Protein AF-0000000084979283 (afdb_homodimer)

Solvent-accessible surface area (backbone atoms only — not comparable to full-atom values): 19012 Å² total; per-residue (Å²): 124,84,74,81,65,66,45,78,43,77,49,49,78,78,55,80,70,82,56,43,64,57,50,34,48,44,38,32,74,76,67,70,37,89,62,52,72,68,55,25,48,51,50,50,46,59,40,35,31,93,56,32,44,27,26,41,31,30,44,87,93,36,80,47,34,37,38,34,31,29,41,90,86,71,57,64,33,30,53,73,44,78,43,62,40,75,93,56,51,94,70,54,54,68,60,53,49,52,55,52,48,49,64,58,37,56,73,76,36,59,47,43,34,39,72,40,53,56,85,42,55,68,58,50,51,52,41,39,74,73,50,33,34,30,43,51,32,35,28,29,27,27,61,75,54,57,85,52,45,39,78,77,45,75,44,52,56,94,87,38,76,30,31,31,65,43,74,38,86,91,107,124,84,75,82,66,66,46,78,43,78,49,49,79,79,53,79,70,82,57,42,62,57,50,34,49,44,39,32,74,76,67,70,36,89,61,53,71,66,54,26,48,50,50,50,46,60,40,36,31,93,58,32,43,27,27,39,29,30,44,88,94,39,78,46,33,36,38,34,29,28,41,90,85,70,57,63,34,29,54,72,44,78,43,62,41,75,92,56,51,97,69,55,54,69,60,53,50,51,56,53,48,48,63,57,37,56,74,77,35,58,44,46,34,39,71,40,52,56,85,43,55,68,58,51,52,52,42,36,75,72,51,33,33,30,43,49,32,36,30,28,27,27,63,75,56,57,85,52,44,40,78,76,46,75,45,49,56,94,88,37,76,30,32,31,67,45,74,38,86,90,106

Organism: NCBI:txid883114

Sequence (342 aa):
MCDMEIDLVEVNKDFKENVYTLIKDFWKEHNNIHITDEEAKKDFEEWTKEGHKLYIIKHENEYIGFAHLGSRGAAIDWLEDLYISKEFQGKGFGIEVINRLEKIVKRYSESLYIEVAARNLNAMMLYRDLGYDCLNTITIRKDFNVEDFEVIKREQIAGLDFEIKKYKDNKMCDMEIDLVEVNKDFKENVYTLIKDFWKEHNNIHITDEEAKKDFEEWTKEGHKLYIIKHENEYIGFAHLGSRGAAIDWLEDLYISKEFQGKGFGIEVINRLEKIVKRYSESLYIEVAARNLNAMMLYRDLGYDCLNTITIRKDFNVEDFEVIKREQIAGLDFEIKKYKDNK

Nearest PDB structures (foldseek):
  8a9o-assembly1_B  TM=7.586E-01  e=1.969E-06  Acinetobacter baumannii
  8a9n-assembly1_B  TM=7.537E-01  e=4.174E-06  Acinetobacter baumannii
  8iym-assembly1_A  TM=6.456E-01  e=9.565E-05  Helicobacter pylori 26695
  8iym-assembly2_B  TM=5.957E-01  e=7.927E-05  Helicobacter pylori 26695
  2fl4-assembly1_A-2  TM=7.230E-01  e=1.034E-03  Enterococcus faecalis V583

Secondary structure (DSSP, 8-state):
------EEEEE-TT--S--HHHHHHHHHHHH-----HHHHHHHHHHHTSTTEEEEEEEETTEEEEEEEEEESSSSEEEEEEEEE-GGGTTSSHHHHHHHHHHHHHTTT-SEEEEEEETT-HHHHHHHHHTT--EEEEEEEEEESSGGGEEEEEEEEETTEEEEEEEE-TT-/------EEEEE-TT--S--HHHHHHHHHHHH-----HHHHHHHHHHHTSTTEEEEEEEETTEEEEEEEEEESSSSEEEEEEEEE-GGGTTSSHHHHHHHHHHHHHTTT-SEEEEEEETT-HHHHHHHHHTT--EEEEEEEEEESSGGGEEEEEEEEETTEEEEEEEE-TT-

Foldseek 3Di:
DPPQDKDWDKDALPDDDDCLVQQQQQCCVVPVDGDDSVVSSVVRNVQRDPQKIKIFIDGDHDGFWIWIFGHPPDHRAEGPDTDGHPVCPPVCVRVVVVVVVCVVRVVPDVHHHYDDQPVCVVVVVVVVVSPPVDDDDDDDDDDPPCVQKDFDDWDDDPNDIDTDIDGDPVD/DPPQDKDWDKDALPDDDDCLVQQQQQCCVVPVDGDDSVVSSVVRNVQRDPQKIKIFIDGDHDGFWIWIFGHPPDHRAEGPDTDGHPVCPPVCVRVVVVVVVCVVRVVPDVHHHYDDQPVCVVVVVVVVVSPPVDDDDDDDDDDPPCVQKDFDDWDDDPNDIDTDIDGDPVD

Radius of gyration: 21.55 Å; Cα contacts (8 Å, |Δi|>4): 607; chains: 2; bounding box: 54×68×53 Å

Structure (mmCIF, N/CA/C/O backbone):
data_AF-0000000084979283-model_v1
#
loop_
_entity.id
_entity.type
_entity.pdbx_description
1 polymer 'N-acetyltransferase domain-containing protein'
#
loop_
_atom_site.group_PDB
_atom_site.id
_atom_site.type_symbol
_atom_site.label_atom_id
_atom_site.label_alt_id
_atom_site.label_comp_id
_atom_site.label_asym_id
_atom_site.label_entity_id
_atom_site.label_seq_id
_atom_site.pdbx_PDB_ins_code
_atom_site.Cartn_x
_atom_site.Cartn_y
_atom_site.Cartn_z
_atom_site.occupancy
_atom_site.B_iso_or_equiv
_atom_site.auth_seq_id
_atom_site.auth_comp_id
_atom_site.auth_asym_id
_atom_site.auth_atom_id
_atom_site.pdbx_PDB_model_num
ATOM 1 N N . MET A 1 1 ? 10.508 -34.906 -6.246 1 37.09 1 MET A N 1
ATOM 2 C CA . MET A 1 1 ? 9.586 -33.781 -6.246 1 37.09 1 MET A CA 1
ATOM 3 C C . MET A 1 1 ? 9.148 -33.406 -7.668 1 37.09 1 MET A C 1
ATOM 5 O O . MET A 1 1 ? 9.992 -33.219 -8.547 1 37.09 1 MET A O 1
ATOM 9 N N . CYS A 1 2 ? 8.203 -34.031 -8.258 1 44.38 2 CYS A N 1
ATOM 10 C CA . CYS A 1 2 ? 7.836 -33.875 -9.656 1 44.38 2 CYS A CA 1
ATOM 11 C C . CYS A 1 2 ? 8.008 -32.406 -10.086 1 44.38 2 CYS A C 1
ATOM 13 O O . CYS A 1 2 ? 7.473 -31.5 -9.453 1 44.38 2 CYS A O 1
ATOM 15 N N . ASP A 1 3 ? 9.055 -31.953 -10.656 1 53.03 3 ASP A N 1
ATOM 16 C CA . ASP A 1 3 ? 9.477 -30.625 -11.078 1 53.03 3 ASP A CA 1
ATOM 17 C C . ASP A 1 3 ? 8.328 -29.891 -11.758 1 53.03 3 ASP A C 1
ATOM 19 O O . ASP A 1 3 ? 7.844 -30.312 -12.805 1 53.03 3 ASP A O 1
ATOM 23 N N . MET A 1 4 ? 7.297 -29.422 -10.969 1 69.62 4 MET A N 1
ATOM 24 C CA . MET A 1 4 ? 6.211 -28.656 -11.578 1 69.62 4 MET A CA 1
ATOM 25 C C . MET A 1 4 ? 6.746 -27.672 -12.609 1 69.62 4 MET A C 1
ATOM 27 O O . MET A 1 4 ? 7.473 -26.734 -12.266 1 69.62 4 MET A O 1
ATOM 31 N N . GLU A 1 5 ? 6.844 -28.156 -13.898 1 86.56 5 GLU A N 1
ATOM 32 C CA . GLU A 1 5 ? 7.434 -27.344 -14.953 1 86.56 5 GLU A CA 1
ATOM 33 C C . GLU A 1 5 ? 6.469 -26.25 -15.422 1 86.56 5 GLU A C 1
ATOM 35 O O . GLU A 1 5 ? 5.371 -26.547 -15.891 1 86.56 5 GLU A O 1
ATOM 40 N N . ILE A 1 6 ? 6.695 -25.016 -14.969 1 94.12 6 ILE A N 1
ATOM 41 C CA . ILE A 1 6 ? 5.93 -23.891 -15.484 1 94.12 6 ILE A CA 1
ATOM 42 C C . ILE A 1 6 ? 6.859 -22.922 -16.203 1 94.12 6 ILE A C 1
ATOM 44 O O . ILE A 1 6 ? 8.07 -22.922 -15.977 1 94.12 6 ILE A O 1
ATOM 48 N N . ASP A 1 7 ? 6.324 -22.234 -17.188 1 95.62 7 ASP A N 1
ATOM 49 C CA . ASP A 1 7 ? 6.996 -21.109 -17.844 1 95.62 7 ASP A CA 1
ATOM 50 C C . ASP A 1 7 ? 6.293 -19.797 -17.531 1 95.62 7 ASP A C 1
ATOM 52 O O . ASP A 1 7 ? 5.062 -19.734 -17.516 1 95.62 7 ASP A O 1
ATOM 56 N N . LEU A 1 8 ? 7.066 -18.781 -17.172 1 96.94 8 LEU A N 1
ATOM 57 C CA . LEU A 1 8 ? 6.547 -17.422 -17.062 1 96.94 8 LEU A CA 1
ATOM 58 C C . LEU A 1 8 ? 6.785 -16.641 -18.359 1 96.94 8 LEU A C 1
ATOM 60 O O . LEU A 1 8 ? 7.934 -16.406 -18.734 1 96.94 8 LEU A O 1
ATOM 64 N N . VAL A 1 9 ? 5.746 -16.297 -19 1 95.75 9 VAL A N 1
ATOM 65 C CA . VAL A 1 9 ? 5.84 -15.562 -20.266 1 95.75 9 VAL A CA 1
ATOM 66 C C . VAL A 1 9 ? 5.457 -14.102 -20.016 1 95.75 9 VAL A C 1
ATOM 68 O O . VAL A 1 9 ? 4.289 -13.797 -19.766 1 95.75 9 VAL A O 1
ATOM 71 N N . GLU A 1 10 ? 6.457 -13.195 -20.094 1 97.06 10 GLU A N 1
ATOM 72 C CA . GLU A 1 10 ? 6.145 -11.773 -20 1 97.06 10 GLU A CA 1
ATOM 73 C C . GLU A 1 10 ? 5.344 -11.297 -21.203 1 97.06 10 GLU A C 1
ATOM 75 O O . GLU A 1 10 ? 5.703 -11.594 -22.344 1 97.06 10 GLU A O 1
ATOM 80 N N . VAL A 1 11 ? 4.234 -10.562 -20.953 1 96.62 11 VAL A N 1
ATOM 81 C CA . V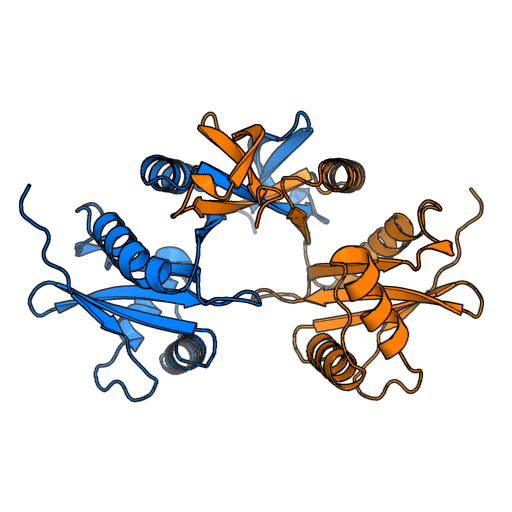AL A 1 11 ? 3.383 -10.188 -22.078 1 96.62 11 VAL A CA 1
ATOM 82 C C . VAL A 1 11 ? 3.24 -8.672 -22.125 1 96.62 11 VAL A C 1
ATOM 84 O O . VAL A 1 11 ? 3.494 -7.98 -21.141 1 96.62 11 VAL A O 1
ATOM 87 N N . ASN A 1 12 ? 2.938 -8.219 -23.297 1 93.56 12 ASN A N 1
ATOM 88 C CA . ASN A 1 12 ? 2.613 -6.816 -23.516 1 93.56 12 ASN A CA 1
ATOM 89 C C . ASN A 1 12 ? 1.22 -6.648 -24.125 1 93.56 12 ASN A C 1
ATOM 91 O O . ASN A 1 12 ? 0.495 -7.629 -24.297 1 93.56 12 ASN A O 1
ATOM 95 N N . LYS A 1 13 ? 0.908 -5.445 -24.344 1 87.69 13 LYS A N 1
ATOM 96 C CA . LYS A 1 13 ? -0.459 -5.145 -24.766 1 87.69 13 LYS A CA 1
ATOM 97 C C . LYS A 1 13 ? -0.799 -5.836 -26.078 1 87.69 13 LYS A C 1
ATOM 99 O O . LYS A 1 13 ? -1.974 -6.027 -26.406 1 87.69 13 LYS A O 1
ATOM 104 N N . ASP A 1 14 ? 0.188 -6.332 -26.828 1 86.31 14 ASP A N 1
ATOM 105 C CA . ASP A 1 14 ? -0.016 -6.914 -28.141 1 86.31 14 ASP A CA 1
ATOM 106 C C . ASP A 1 14 ? -0.116 -8.438 -28.062 1 86.31 14 ASP A C 1
ATOM 108 O O . ASP A 1 14 ? -0.213 -9.117 -29.094 1 86.31 14 ASP A O 1
ATOM 112 N N . PHE A 1 15 ? 0.002 -8.914 -26.859 1 88.88 15 PHE A N 1
ATOM 113 C CA . PHE A 1 15 ? -0.102 -10.359 -26.688 1 88.88 15 PHE A CA 1
ATOM 114 C C . PHE A 1 15 ? -1.381 -10.891 -27.312 1 88.88 15 PHE A C 1
ATOM 116 O O . PHE A 1 15 ? -2.459 -10.328 -27.109 1 88.88 15 PHE A O 1
ATOM 123 N N . LYS A 1 16 ? -1.348 -11.945 -28.062 1 80.88 16 LYS A N 1
ATOM 124 C CA . LYS A 1 16 ? -2.387 -12.414 -28.969 1 80.88 16 LYS A CA 1
ATOM 125 C C . LYS A 1 16 ? -3.381 -13.32 -28.25 1 80.88 16 LYS A C 1
ATOM 127 O O . LYS A 1 16 ? -4.547 -13.398 -28.641 1 80.88 16 LYS A O 1
ATOM 132 N N . GLU A 1 17 ? -2.83 -14.062 -27.406 1 83.19 17 GLU A N 1
ATOM 133 C CA . GLU A 1 17 ? -3.758 -14.922 -26.688 1 83.19 17 GLU A CA 1
ATOM 134 C C . GLU A 1 17 ? -4.641 -14.109 -25.734 1 83.19 17 GLU A C 1
ATOM 136 O O . GLU A 1 17 ? -4.207 -13.094 -25.203 1 83.19 17 GLU A O 1
ATOM 141 N N . ASN A 1 18 ? -5.852 -14.602 -25.641 1 84.62 18 ASN A N 1
ATOM 142 C CA . ASN A 1 18 ? -6.789 -13.891 -24.781 1 84.62 18 ASN A CA 1
ATOM 143 C C . ASN A 1 18 ? -6.496 -14.141 -23.312 1 84.62 18 ASN A C 1
ATOM 145 O O . ASN A 1 18 ? -6.566 -15.281 -22.844 1 84.62 18 ASN A O 1
ATOM 149 N N . VAL A 1 19 ? -6.086 -13.188 -22.641 1 94.38 19 VAL A N 1
ATOM 150 C CA . VAL A 1 19 ? -5.758 -13.25 -21.219 1 94.38 19 VAL A CA 1
ATOM 151 C C . VAL A 1 19 ? -6.941 -12.766 -20.391 1 94.38 19 VAL A C 1
ATOM 153 O O . VAL A 1 19 ? -6.988 -12.977 -19.172 1 94.38 19 VAL A O 1
ATOM 156 N N . TYR A 1 20 ? -7.992 -12.273 -21.062 1 94.88 20 TYR A N 1
ATOM 157 C CA . TYR A 1 20 ? -9.117 -11.633 -20.406 1 94.88 20 TYR A CA 1
ATOM 158 C C . TYR A 1 20 ? -9.883 -12.625 -19.531 1 94.88 20 TYR A C 1
ATOM 160 O O . TYR A 1 20 ? -10.391 -12.273 -18.469 1 94.88 20 TYR A O 1
ATOM 168 N N . THR A 1 21 ? -9.922 -13.812 -20.078 1 95.06 21 THR A N 1
ATOM 169 C CA . THR A 1 21 ? -10.617 -14.844 -19.328 1 95.06 21 THR A CA 1
ATOM 170 C C . THR A 1 21 ? -9.953 -15.07 -17.969 1 95.06 21 THR A C 1
ATOM 172 O O . THR A 1 21 ? -10.641 -15.18 -16.953 1 95.06 21 THR A O 1
ATOM 175 N N . LEU A 1 22 ? -8.633 -15.125 -17.906 1 96.38 22 LEU A N 1
ATOM 176 C CA . LEU A 1 22 ? -7.906 -15.289 -16.656 1 96.38 22 LEU A CA 1
ATOM 177 C C . LEU A 1 22 ? -8.172 -14.117 -15.719 1 96.38 22 LEU A C 1
ATOM 179 O O . LEU A 1 22 ? -8.352 -14.312 -14.516 1 96.38 22 LEU A O 1
ATOM 183 N N . ILE A 1 23 ? -8.203 -12.914 -16.25 1 96.88 23 ILE A N 1
ATOM 184 C CA . ILE A 1 23 ? -8.414 -11.711 -15.453 1 96.88 23 ILE A CA 1
ATOM 185 C C . ILE A 1 23 ? -9.828 -11.719 -14.875 1 96.88 23 ILE A C 1
ATOM 187 O O . ILE A 1 23 ? -10.016 -11.43 -13.688 1 96.88 23 ILE A O 1
ATOM 191 N N . LYS A 1 24 ? -10.789 -12.117 -15.695 1 96.81 24 LYS A N 1
ATOM 192 C CA . LYS A 1 24 ? -12.164 -12.211 -15.219 1 96.81 24 LYS A CA 1
ATOM 193 C C . LYS A 1 24 ? -12.297 -13.258 -14.125 1 96.81 24 LYS A C 1
ATOM 195 O O . LYS A 1 24 ? -12.953 -13.023 -13.109 1 96.81 24 LYS A O 1
ATOM 200 N N . ASP A 1 25 ? -11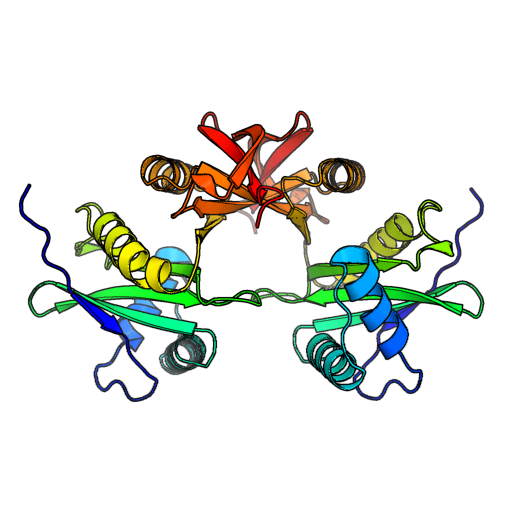.672 -14.398 -14.297 1 96.5 25 ASP A N 1
ATOM 201 C CA . ASP A 1 25 ? -11.703 -15.461 -13.305 1 96.5 25 ASP A CA 1
ATOM 202 C C . ASP A 1 25 ? -11.062 -15.008 -11.992 1 96.5 25 ASP A C 1
ATOM 204 O O . ASP A 1 25 ? -11.539 -15.352 -10.914 1 96.5 25 ASP A O 1
ATOM 208 N N . PHE A 1 26 ? -10.031 -14.258 -12.141 1 96.38 26 PHE A N 1
ATOM 209 C CA . PHE A 1 26 ? -9.352 -13.695 -10.984 1 96.38 26 PHE A CA 1
ATOM 210 C C . PHE A 1 26 ? -10.312 -12.844 -10.156 1 96.38 26 PHE A C 1
ATOM 212 O O . PHE A 1 26 ? -10.461 -13.062 -8.953 1 96.38 26 PHE A O 1
ATOM 219 N N . TRP A 1 27 ? -10.984 -11.922 -10.75 1 95.25 27 TRP A N 1
ATOM 220 C CA . TRP A 1 27 ? -11.906 -11.031 -10.047 1 95.25 27 TRP A CA 1
ATOM 221 C C . TRP A 1 27 ? -13.086 -11.805 -9.469 1 95.25 27 TRP A C 1
ATOM 223 O O . TRP A 1 27 ? -13.531 -11.523 -8.359 1 95.25 27 TRP A O 1
ATOM 233 N N . LYS A 1 28 ? -13.539 -12.773 -10.156 1 94.56 28 LYS A N 1
ATOM 234 C CA . LYS A 1 28 ? -14.648 -13.602 -9.695 1 94.56 28 LYS A CA 1
ATOM 235 C C . LYS A 1 28 ? -14.25 -14.422 -8.469 1 94.56 28 LYS A C 1
ATOM 237 O O . LYS A 1 28 ? -14.938 -14.391 -7.445 1 94.56 28 LYS A O 1
ATOM 242 N N . GLU A 1 29 ? -13.141 -15.07 -8.531 1 91.5 29 GLU A N 1
ATOM 243 C CA . GLU A 1 29 ? -12.719 -16 -7.492 1 91.5 29 GLU A CA 1
ATOM 244 C C . GLU A 1 29 ? -12.211 -15.258 -6.262 1 91.5 29 GLU A C 1
ATOM 246 O O . GLU A 1 29 ? -12.375 -15.734 -5.133 1 91.5 29 GLU A O 1
ATOM 251 N N . HIS A 1 30 ? -11.562 -14.172 -6.395 1 86.38 30 HIS A N 1
ATOM 252 C CA . HIS A 1 30 ? -10.93 -13.469 -5.285 1 86.38 30 HIS A CA 1
ATOM 253 C C . HIS A 1 30 ? -11.898 -12.484 -4.637 1 86.38 30 HIS A C 1
ATOM 255 O O . HIS A 1 30 ? -11.836 -12.258 -3.424 1 86.38 30 HIS A O 1
ATOM 261 N N . ASN A 1 31 ? -12.859 -11.891 -5.426 1 84.88 31 ASN A N 1
ATOM 262 C CA . ASN A 1 31 ? -13.68 -10.812 -4.879 1 84.88 31 ASN A CA 1
ATOM 263 C C . ASN A 1 31 ? -15.164 -11.039 -5.152 1 84.88 31 ASN A C 1
ATOM 265 O O . ASN A 1 31 ? -16 -10.219 -4.766 1 84.88 31 ASN A O 1
ATOM 269 N N . ASN A 1 32 ? -15.453 -12.141 -5.828 1 89.88 32 ASN A N 1
ATOM 270 C CA . ASN A 1 32 ? -16.828 -12.43 -6.227 1 89.88 32 ASN A CA 1
ATOM 271 C C . ASN A 1 32 ? -17.422 -11.312 -7.082 1 89.88 32 ASN A C 1
ATOM 273 O O . ASN A 1 32 ? -18.578 -10.945 -6.914 1 89.88 32 ASN A O 1
ATOM 277 N N . ILE A 1 33 ? -16.609 -10.688 -7.879 1 90.56 33 ILE A N 1
ATOM 278 C CA . ILE A 1 33 ? -17 -9.617 -8.781 1 90.56 33 ILE A CA 1
ATOM 279 C C . ILE A 1 33 ? -16.969 -10.117 -10.227 1 90.56 33 ILE A C 1
ATOM 281 O O . ILE A 1 33 ? -16.016 -10.766 -10.641 1 90.56 33 ILE A O 1
ATOM 285 N N . HIS A 1 34 ? -18.016 -9.844 -10.945 1 94.44 34 HIS A N 1
ATOM 286 C CA . HIS A 1 34 ? -18.094 -10.172 -12.367 1 94.44 34 HIS A CA 1
ATOM 287 C C . HIS A 1 34 ? -17.828 -8.945 -13.234 1 94.44 34 HIS A C 1
ATOM 289 O O . HIS A 1 34 ? -18.672 -8.047 -13.32 1 94.44 34 HIS A O 1
ATOM 295 N N . ILE A 1 35 ? -16.672 -9.016 -13.859 1 93.25 35 ILE A N 1
ATOM 296 C CA . ILE A 1 35 ? -16.344 -7.863 -14.688 1 93.25 35 ILE A CA 1
ATOM 297 C C . ILE A 1 35 ? -16.562 -8.203 -16.156 1 93.25 35 ILE A C 1
ATOM 299 O O . ILE A 1 35 ? -16.562 -9.375 -16.531 1 93.25 35 ILE A O 1
ATOM 303 N N . THR A 1 36 ? -16.766 -7.203 -16.969 1 95.38 36 THR A N 1
ATOM 304 C CA . THR A 1 36 ? -16.969 -7.363 -18.406 1 95.38 36 THR A CA 1
ATOM 305 C C . THR A 1 36 ? -15.641 -7.555 -19.125 1 95.38 36 THR A C 1
ATOM 307 O O . THR A 1 36 ? -14.578 -7.379 -18.531 1 95.38 36 THR A O 1
ATOM 310 N N . ASP A 1 37 ? -15.742 -7.938 -20.406 1 94.75 37 ASP A N 1
ATOM 311 C CA . ASP A 1 37 ? -14.547 -8.039 -21.25 1 94.75 37 ASP A CA 1
ATOM 312 C C . ASP A 1 37 ? -13.844 -6.688 -21.359 1 94.75 37 ASP A C 1
ATOM 314 O O . ASP A 1 37 ? -12.609 -6.629 -21.391 1 94.75 37 ASP A O 1
ATOM 318 N N . GLU A 1 38 ? -14.617 -5.711 -21.422 1 95.62 38 GLU A N 1
ATOM 319 C CA . GLU A 1 38 ? -14.055 -4.367 -21.531 1 95.62 38 GLU A CA 1
ATOM 320 C C . GLU A 1 38 ? -13.258 -4 -20.281 1 95.62 38 GLU A C 1
ATOM 322 O O . GLU A 1 38 ? -12.172 -3.416 -20.375 1 95.62 38 GLU A O 1
ATOM 327 N N . GLU A 1 39 ? -13.758 -4.332 -19.094 1 95.06 39 GLU A N 1
ATOM 328 C CA . GLU A 1 39 ? -13.062 -4.074 -17.844 1 95.06 39 GLU A CA 1
ATOM 329 C C . GLU A 1 39 ? -11.789 -4.91 -17.719 1 95.06 39 GLU A C 1
ATOM 331 O O . GLU A 1 39 ? -10.766 -4.43 -17.234 1 95.06 39 GLU A O 1
ATOM 336 N N . ALA A 1 40 ? -11.945 -6.137 -18.188 1 95.94 40 ALA A N 1
ATOM 337 C CA . ALA A 1 40 ? -10.781 -7.008 -18.203 1 95.94 40 ALA A CA 1
ATOM 338 C C . ALA A 1 40 ? -9.695 -6.469 -19.125 1 95.94 40 ALA A C 1
ATOM 340 O O . ALA A 1 40 ? -8.508 -6.527 -18.797 1 95.94 40 ALA A O 1
ATOM 341 N N . LYS A 1 41 ? -10.094 -5.945 -20.281 1 94.88 41 LYS A N 1
ATOM 342 C CA . LYS A 1 41 ? -9.156 -5.332 -21.219 1 94.88 41 LYS A CA 1
ATOM 343 C C . LYS A 1 41 ? -8.461 -4.129 -20.594 1 94.88 41 LYS A C 1
ATOM 345 O O . LYS A 1 41 ? -7.258 -3.932 -20.781 1 94.88 41 LYS A O 1
ATOM 350 N N . LYS A 1 42 ? -9.172 -3.369 -19.875 1 94.31 42 LYS A N 1
ATOM 351 C CA . LYS A 1 42 ? -8.602 -2.217 -19.188 1 94.31 42 LYS A CA 1
ATOM 352 C C . LYS A 1 42 ? -7.551 -2.652 -18.172 1 94.31 42 LYS A C 1
ATOM 354 O O . LYS A 1 42 ? -6.477 -2.059 -18.078 1 94.31 42 LYS A O 1
ATOM 359 N N . ASP A 1 43 ? -7.93 -3.668 -17.375 1 95.19 43 ASP A N 1
ATOM 360 C CA . ASP A 1 43 ? -6.957 -4.215 -16.438 1 95.19 43 ASP A CA 1
ATOM 361 C C . ASP A 1 43 ? -5.688 -4.664 -17.156 1 95.19 43 ASP A C 1
ATOM 363 O O . ASP A 1 43 ? -4.578 -4.332 -16.734 1 95.19 43 ASP A O 1
ATOM 367 N N . PHE A 1 44 ? -5.879 -5.406 -18.234 1 96.56 44 PHE A N 1
ATOM 368 C CA . PHE A 1 44 ? -4.762 -5.926 -19.016 1 96.56 44 PHE A CA 1
ATOM 369 C C . PHE A 1 44 ? -3.867 -4.793 -19.5 1 96.56 44 PHE A C 1
ATOM 371 O O . PHE A 1 44 ? -2.643 -4.859 -19.375 1 96.56 44 PHE A O 1
ATOM 378 N N . GLU A 1 45 ? -4.445 -3.777 -20.031 1 95.06 45 GLU A N 1
ATOM 379 C CA . GLU A 1 45 ? -3.701 -2.623 -20.531 1 95.06 45 GLU A CA 1
ATOM 380 C C . GLU A 1 45 ? -2.957 -1.916 -19.391 1 95.06 45 GLU A C 1
ATOM 382 O O . GLU A 1 45 ? -1.793 -1.54 -19.547 1 95.06 45 GLU A O 1
ATOM 387 N N . GLU A 1 46 ? -3.615 -1.779 -18.297 1 94 46 GLU A N 1
ATOM 388 C CA . GLU A 1 46 ? -2.998 -1.133 -17.141 1 94 46 GLU A CA 1
ATOM 389 C C . GLU A 1 46 ? -1.82 -1.946 -16.609 1 94 46 GLU A C 1
ATOM 391 O O . GLU A 1 46 ? -0.782 -1.386 -16.25 1 94 46 GLU A O 1
ATOM 396 N N . TRP A 1 47 ? -1.992 -3.256 -16.625 1 97.12 47 TRP A N 1
ATOM 397 C CA . TRP A 1 47 ? -1.012 -4.1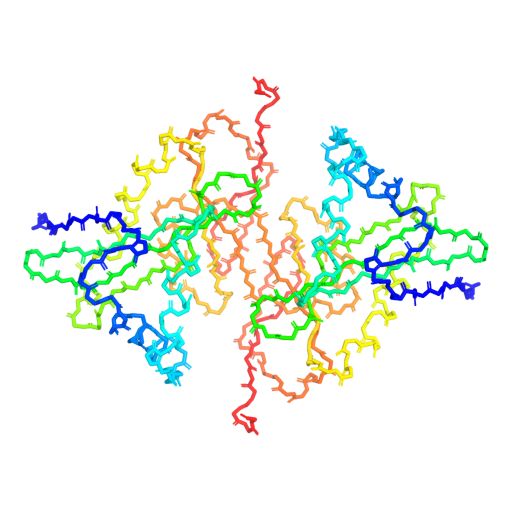52 -16.031 1 97.12 47 TRP A CA 1
ATOM 398 C C . TRP A 1 47 ? 0.161 -4.391 -16.969 1 97.12 47 TRP A C 1
ATOM 400 O O . TRP A 1 47 ? 1.134 -5.055 -16.609 1 97.12 47 TRP A O 1
ATOM 410 N N . THR A 1 48 ? 0.141 -3.838 -18.188 1 97 48 THR A N 1
ATOM 411 C CA . THR A 1 48 ? 1.231 -4 -19.141 1 97 48 THR A CA 1
ATOM 412 C C . THR A 1 48 ? 1.857 -2.65 -19.484 1 97 48 THR A C 1
ATOM 414 O O . THR A 1 48 ? 2.725 -2.564 -20.344 1 97 48 THR A O 1
ATOM 417 N N . LYS A 1 49 ? 1.459 -1.636 -18.812 1 94.88 49 LYS A N 1
ATOM 418 C CA . LYS A 1 49 ? 2.025 -0.306 -19.031 1 94.88 49 LYS A CA 1
ATOM 419 C C . LYS A 1 49 ? 3.391 -0.178 -18.359 1 94.88 49 LYS A C 1
ATOM 421 O O . LYS A 1 49 ? 3.832 -1.088 -17.656 1 94.88 49 LYS A O 1
ATOM 426 N N . GLU A 1 50 ? 3.984 1.001 -18.625 1 93.44 50 GLU A N 1
ATOM 427 C CA . GLU A 1 50 ? 5.246 1.311 -17.953 1 93.44 50 GLU A CA 1
ATOM 428 C C . GLU A 1 50 ? 5.102 1.216 -16.438 1 93.44 50 GLU A C 1
ATOM 430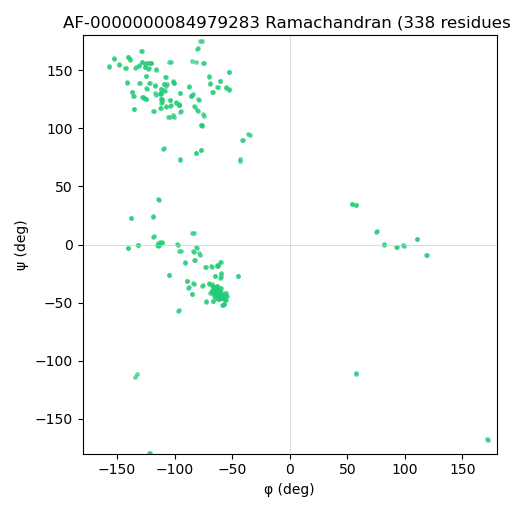 O O . GLU A 1 50 ? 4.105 1.673 -15.867 1 93.44 50 GLU A O 1
ATOM 435 N N . GLY A 1 51 ? 6.066 0.59 -15.836 1 95.31 51 GLY A N 1
ATOM 436 C CA . GLY A 1 51 ? 6.043 0.436 -14.391 1 95.31 51 GLY A CA 1
ATOM 437 C C . GLY A 1 51 ? 5.391 -0.859 -13.938 1 95.31 51 GLY A C 1
ATOM 438 O O . GLY A 1 51 ? 5.324 -1.141 -12.742 1 95.31 51 GLY A O 1
ATOM 439 N N . HIS A 1 52 ? 4.914 -1.604 -14.93 1 97.56 52 HIS A N 1
ATOM 440 C CA . HIS A 1 52 ? 4.289 -2.893 -14.641 1 97.56 52 HIS A CA 1
ATOM 441 C C . HIS A 1 52 ? 4.859 -3.992 -15.531 1 97.56 52 HIS A C 1
ATOM 443 O O . HIS A 1 52 ? 5.406 -3.711 -16.594 1 97.56 52 HIS A O 1
ATOM 449 N N . LYS A 1 53 ? 4.812 -5.188 -15.055 1 98.12 53 LYS A N 1
ATOM 450 C CA . LYS A 1 53 ? 5.102 -6.398 -15.82 1 98.12 53 LYS A CA 1
ATOM 451 C C . LYS A 1 53 ? 4.062 -7.48 -15.539 1 98.12 53 LYS A C 1
ATOM 453 O O . LYS A 1 53 ? 3.758 -7.773 -14.383 1 98.12 53 LYS A O 1
ATOM 458 N N . LEU A 1 54 ? 3.504 -8.008 -16.609 1 98.38 54 LEU A N 1
ATOM 459 C CA . LEU A 1 54 ? 2.557 -9.109 -16.516 1 98.38 54 LEU A CA 1
ATOM 460 C C . LEU A 1 54 ? 3.152 -10.398 -17.078 1 98.38 54 LEU A C 1
ATOM 462 O O . LEU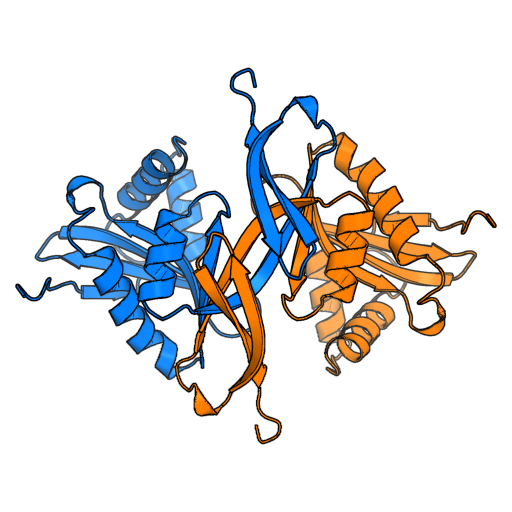 A 1 54 ? 3.66 -10.406 -18.203 1 98.38 54 LEU A O 1
ATOM 466 N N . TYR A 1 55 ? 3.146 -11.406 -16.266 1 98.38 55 TYR A N 1
ATOM 467 C CA . TYR A 1 55 ? 3.592 -12.727 -16.688 1 98.38 55 TYR A CA 1
ATOM 468 C C . TYR A 1 55 ? 2.422 -13.703 -16.734 1 98.38 55 TYR A C 1
ATOM 470 O O . TYR A 1 55 ? 1.697 -13.867 -15.75 1 98.38 55 TYR A O 1
ATOM 478 N N . ILE A 1 56 ? 2.236 -14.32 -17.859 1 97.75 56 ILE A N 1
ATOM 479 C CA . ILE A 1 56 ? 1.289 -15.422 -17.984 1 97.75 56 ILE A CA 1
ATOM 480 C C . ILE A 1 56 ? 1.986 -16.734 -17.625 1 97.75 56 ILE A C 1
ATOM 482 O O . ILE A 1 56 ? 3.119 -16.969 -18.047 1 97.75 56 ILE A O 1
ATOM 486 N N . ILE A 1 57 ? 1.286 -17.531 -16.844 1 97.56 57 ILE A N 1
ATOM 487 C CA . ILE A 1 57 ? 1.853 -18.781 -16.359 1 97.56 57 ILE A CA 1
ATOM 488 C C . ILE A 1 57 ? 1.416 -19.938 -17.266 1 97.56 57 ILE A C 1
ATOM 490 O O . ILE A 1 57 ? 0.221 -20.219 -17.406 1 97.56 57 ILE A O 1
ATOM 494 N N . LYS A 1 58 ? 2.385 -20.578 -17.828 1 96 58 LYS A N 1
ATOM 495 C CA . LYS A 1 58 ? 2.123 -21.688 -18.734 1 96 58 LYS A CA 1
ATOM 496 C C . LYS A 1 58 ? 2.561 -23.016 -18.109 1 96 58 LYS A C 1
ATOM 498 O O . LYS A 1 58 ? 3.674 -23.125 -17.594 1 96 58 LYS A O 1
ATOM 503 N N . HIS A 1 59 ? 1.699 -23.891 -18 1 95.44 59 HIS A N 1
ATOM 504 C CA . HIS A 1 59 ? 1.962 -25.281 -17.625 1 95.44 59 HIS A CA 1
ATOM 505 C C . HIS A 1 59 ? 1.543 -26.25 -18.719 1 95.44 59 HIS A C 1
ATOM 507 O O . HIS A 1 59 ? 0.368 -26.297 -19.094 1 95.44 59 HIS A O 1
ATOM 513 N N . GLU A 1 60 ? 2.637 -26.922 -19.266 1 91.06 60 GLU A N 1
ATOM 514 C CA . GLU A 1 60 ? 2.393 -27.766 -20.438 1 91.06 60 GLU A CA 1
ATOM 515 C C . GLU A 1 60 ? 1.785 -26.953 -21.578 1 91.06 60 GLU A C 1
ATOM 517 O O . GLU A 1 60 ? 2.371 -25.953 -22.016 1 91.06 60 GLU A O 1
ATOM 522 N N . ASN A 1 61 ? 0.584 -27.078 -22.016 1 87.81 61 ASN A N 1
ATOM 523 C CA . ASN A 1 61 ? 0.007 -26.359 -23.141 1 87.81 61 ASN A CA 1
ATOM 524 C C . ASN A 1 61 ? -1.177 -25.5 -22.703 1 87.81 61 ASN A C 1
ATOM 526 O O . ASN A 1 61 ? -2.018 -25.125 -23.531 1 87.81 61 ASN A O 1
ATOM 530 N N . GLU A 1 62 ? -1.103 -25.188 -21.422 1 92.81 62 GLU A N 1
ATOM 531 C CA . GLU A 1 62 ? -2.23 -24.422 -20.906 1 92.81 62 GLU A CA 1
ATOM 532 C C . GLU A 1 62 ? -1.755 -23.203 -20.109 1 92.81 62 GLU A C 1
ATOM 534 O O . GLU A 1 62 ? -0.771 -23.281 -19.375 1 92.81 62 GLU A O 1
ATOM 539 N N . TYR A 1 63 ? -2.461 -22.078 -20.328 1 95.5 63 TYR A N 1
ATOM 540 C CA . TYR A 1 63 ? -2.279 -20.938 -19.453 1 95.5 63 TYR A CA 1
ATOM 541 C C . TYR A 1 63 ? -3.121 -21.078 -18.188 1 95.5 63 TYR A C 1
ATOM 543 O O . TYR A 1 63 ? -4.352 -21.094 -18.25 1 95.5 63 TYR A O 1
ATOM 551 N N . ILE A 1 64 ? -2.457 -21.109 -17.031 1 96.69 64 ILE A N 1
ATOM 552 C CA . ILE A 1 64 ? -3.188 -21.547 -15.836 1 96.69 64 ILE A CA 1
ATOM 553 C C . ILE A 1 64 ? -3.283 -20.391 -14.844 1 96.69 64 ILE A C 1
ATOM 555 O O . ILE A 1 64 ? -3.809 -20.547 -13.742 1 96.69 64 ILE A O 1
ATOM 559 N N . GLY A 1 65 ? -2.703 -19.188 -15.172 1 97.75 65 GLY A N 1
ATOM 560 C CA . GLY A 1 65 ? -2.727 -18.062 -14.266 1 97.75 65 GLY A CA 1
ATOM 561 C C . GLY A 1 65 ? -1.854 -16.906 -14.719 1 97.75 65 GLY A C 1
ATOM 562 O O . GLY A 1 65 ? -1.457 -16.844 -15.891 1 97.75 65 GLY A O 1
ATOM 563 N N . PHE A 1 66 ? -1.638 -15.977 -13.844 1 98.38 66 PHE A N 1
ATOM 564 C CA . PHE A 1 66 ? -0.758 -14.852 -14.148 1 98.38 66 PHE A CA 1
ATOM 565 C C . PHE A 1 66 ? -0.138 -14.289 -12.883 1 98.38 66 PHE A C 1
ATOM 567 O O . PHE A 1 66 ? -0.588 -14.594 -11.773 1 98.38 66 PHE A O 1
ATOM 574 N N . ALA A 1 67 ? 0.911 -13.602 -13.023 1 98.5 67 ALA A N 1
ATOM 575 C CA . ALA A 1 67 ? 1.556 -12.789 -11.992 1 98.5 67 ALA A CA 1
ATOM 576 C C . ALA A 1 67 ? 1.795 -11.367 -12.477 1 98.5 67 ALA A C 1
ATOM 578 O O . ALA A 1 67 ? 2.336 -11.156 -13.562 1 98.5 67 ALA A O 1
ATOM 579 N N . HIS A 1 68 ? 1.327 -10.461 -11.703 1 98.44 68 HIS A N 1
ATOM 580 C CA . HIS A 1 68 ? 1.43 -9.047 -12.047 1 98.44 68 HIS A CA 1
ATOM 581 C C . HIS A 1 68 ? 2.373 -8.32 -11.094 1 98.44 68 HIS A C 1
ATOM 583 O O . HIS A 1 68 ? 2.135 -8.281 -9.883 1 98.44 68 HIS A O 1
ATOM 589 N N . LEU A 1 69 ? 3.512 -7.754 -11.633 1 98.62 69 LEU A N 1
ATOM 590 C CA . LEU A 1 69 ? 4.445 -6.938 -10.867 1 98.62 69 LEU A CA 1
ATOM 591 C C . LEU A 1 69 ? 4.207 -5.453 -11.125 1 98.62 69 LEU A C 1
ATOM 593 O O . LEU A 1 69 ? 3.934 -5.051 -12.258 1 98.62 69 LEU A O 1
ATOM 597 N N . GLY A 1 70 ? 4.289 -4.73 -10.086 1 97.56 70 GLY A N 1
ATOM 598 C CA . GLY A 1 70 ? 4.168 -3.285 -10.203 1 97.56 70 GLY A CA 1
ATOM 599 C C . GLY A 1 70 ? 5.301 -2.537 -9.523 1 97.56 70 GLY A C 1
ATOM 600 O O . GLY A 1 70 ? 6.117 -3.137 -8.82 1 97.56 70 GLY A O 1
ATOM 601 N N . SER A 1 71 ? 5.348 -1.238 -9.875 1 94.94 71 SER A N 1
ATOM 602 C CA . SER A 1 71 ? 6.289 -0.314 -9.25 1 94.94 71 SER A CA 1
ATOM 603 C C . SER A 1 71 ? 5.574 0.633 -8.289 1 94.94 71 SER A C 1
ATOM 605 O O . SER A 1 71 ? 4.473 1.107 -8.578 1 94.94 71 SER A O 1
ATOM 607 N N . ARG A 1 72 ? 6.145 0.89 -7.129 1 86.62 72 ARG A N 1
ATOM 608 C CA . ARG A 1 72 ? 5.633 1.907 -6.215 1 86.62 72 ARG A CA 1
ATOM 609 C C . ARG A 1 72 ? 6.625 3.051 -6.055 1 86.62 72 ARG A C 1
ATOM 611 O O . ARG A 1 72 ? 6.883 3.508 -4.941 1 86.62 72 ARG A O 1
ATOM 618 N N . GLY A 1 73 ? 7.266 3.428 -7.164 1 77.94 73 GLY A N 1
ATOM 619 C CA . GLY A 1 73 ? 8.109 4.613 -7.203 1 77.94 73 GLY A CA 1
ATOM 620 C C . GLY A 1 73 ? 9.555 4.305 -7.531 1 77.94 73 GLY A C 1
ATOM 621 O O . GLY A 1 73 ? 10.367 5.215 -7.719 1 77.94 73 GLY A O 1
ATOM 622 N N . ALA A 1 74 ? 9.875 3.068 -7.547 1 84.44 74 ALA A N 1
ATOM 623 C CA . ALA A 1 74 ? 11.258 2.705 -7.859 1 84.44 74 ALA A CA 1
ATOM 624 C C . ALA A 1 74 ? 11.305 1.558 -8.867 1 84.44 74 ALA A C 1
ATOM 626 O O . ALA A 1 74 ? 10.875 1.708 -10.008 1 84.44 74 ALA A O 1
ATOM 627 N N . ALA A 1 75 ? 11.789 0.379 -8.492 1 93.31 75 ALA A N 1
ATOM 628 C CA . ALA A 1 75 ? 11.883 -0.793 -9.352 1 93.31 75 ALA A CA 1
ATOM 629 C C . ALA A 1 75 ? 10.547 -1.529 -9.43 1 93.31 75 ALA A C 1
ATOM 631 O O . ALA A 1 75 ? 9.656 -1.291 -8.609 1 93.31 75 ALA A O 1
ATOM 632 N N . ILE A 1 76 ? 10.375 -2.273 -10.484 1 96.75 76 ILE A N 1
ATOM 633 C CA . ILE A 1 76 ? 9.211 -3.146 -10.594 1 96.75 76 ILE A CA 1
ATOM 634 C C . ILE A 1 76 ? 9.414 -4.391 -9.734 1 96.75 76 ILE A C 1
ATOM 636 O O . ILE A 1 76 ? 9.852 -5.43 -10.227 1 96.75 76 ILE A O 1
ATOM 640 N N . ASP A 1 77 ? 9.141 -4.227 -8.438 1 98.38 77 ASP A N 1
ATOM 641 C CA . ASP A 1 77 ? 9.516 -5.285 -7.508 1 98.38 77 ASP A CA 1
ATOM 642 C C . ASP A 1 77 ? 8.422 -5.539 -6.48 1 98.38 77 ASP A C 1
ATOM 644 O O . ASP A 1 77 ? 8.688 -6.016 -5.375 1 98.38 77 ASP A O 1
ATOM 648 N N . TRP A 1 78 ? 7.211 -5.16 -6.824 1 98.31 78 TRP A N 1
ATOM 649 C CA . TRP A 1 78 ? 6.039 -5.477 -6.016 1 98.31 78 TRP A CA 1
ATOM 650 C C . TRP A 1 78 ? 5.184 -6.547 -6.691 1 98.31 78 TRP A C 1
ATOM 652 O O . TRP A 1 78 ? 4.723 -6.359 -7.82 1 98.31 78 TRP A O 1
ATOM 662 N N . LEU A 1 79 ? 5.016 -7.66 -6.047 1 98.5 79 LEU A N 1
ATOM 663 C CA . LEU A 1 79 ? 4.027 -8.617 -6.527 1 98.5 79 LEU A CA 1
ATOM 664 C C . LEU A 1 79 ? 2.615 -8.172 -6.164 1 98.5 79 LEU A C 1
ATOM 666 O O . LEU A 1 79 ? 2.158 -8.398 -5.039 1 98.5 79 LEU A O 1
ATOM 670 N N . GLU A 1 80 ? 1.909 -7.652 -7.129 1 96.75 80 GLU A N 1
ATOM 671 C CA . GLU A 1 80 ? 0.596 -7.055 -6.914 1 96.75 80 GLU A CA 1
ATOM 672 C C . GLU A 1 80 ? -0.505 -8.109 -6.949 1 96.75 80 GLU A C 1
ATOM 674 O O . GLU A 1 80 ? -1.455 -8.055 -6.168 1 96.75 80 GLU A O 1
ATOM 679 N N . ASP A 1 81 ? -0.396 -8.977 -7.879 1 96.31 81 ASP A N 1
ATOM 680 C CA . ASP A 1 81 ? -1.394 -10.023 -8.055 1 96.31 81 ASP A CA 1
ATOM 681 C C . ASP A 1 81 ? -0.737 -11.352 -8.438 1 96.31 81 ASP A C 1
ATOM 683 O O . ASP A 1 81 ? 0.215 -11.375 -9.219 1 96.31 81 ASP A O 1
ATOM 687 N N . LEU A 1 82 ? -1.214 -12.375 -7.891 1 97.19 82 LEU A N 1
ATOM 688 C CA . LEU A 1 82 ? -0.89 -13.742 -8.273 1 97.19 82 LEU A CA 1
ATOM 689 C C . LEU A 1 82 ? -2.15 -14.602 -8.344 1 97.19 82 LEU A C 1
ATOM 691 O O . LEU A 1 82 ? -2.887 -14.719 -7.363 1 97.19 82 LEU A O 1
ATOM 695 N N . TYR A 1 83 ? -2.371 -15.047 -9.539 1 97.56 83 TYR A N 1
ATOM 696 C CA . TYR A 1 83 ? -3.58 -15.844 -9.734 1 97.56 83 TYR A CA 1
ATOM 697 C C . TYR A 1 83 ? -3.254 -17.188 -10.383 1 97.56 83 TYR A C 1
ATOM 699 O O . TYR A 1 83 ? -2.506 -17.234 -11.367 1 97.56 83 TYR A O 1
ATOM 707 N N . ILE A 1 84 ? -3.668 -18.234 -9.789 1 96.88 84 ILE A N 1
ATOM 708 C CA . ILE A 1 84 ? -3.676 -19.594 -10.336 1 96.88 84 ILE A CA 1
ATOM 709 C C . ILE A 1 84 ? -5.113 -20.094 -10.469 1 96.88 84 ILE A C 1
ATOM 711 O O . ILE A 1 84 ? -5.906 -19.953 -9.531 1 96.88 84 ILE A O 1
ATOM 715 N N . SER A 1 85 ? -5.465 -20.594 -11.648 1 96.44 85 SER A N 1
ATOM 716 C CA . SER A 1 85 ? -6.809 -21.141 -11.852 1 96.44 85 SER A CA 1
ATOM 717 C C . SER A 1 85 ? -7.156 -22.172 -10.789 1 96.44 85 SER A C 1
ATOM 719 O O . SER A 1 85 ? -6.289 -22.938 -10.352 1 96.44 85 SER A O 1
ATOM 721 N N . LYS A 1 86 ? -8.391 -22.234 -10.469 1 94.81 86 LYS A N 1
ATOM 722 C CA . LYS A 1 86 ? -8.891 -23.031 -9.352 1 94.81 86 LYS A CA 1
ATOM 723 C C . LYS A 1 86 ? -8.453 -24.484 -9.484 1 94.81 86 LYS A C 1
ATOM 725 O O . LYS A 1 86 ? -8 -25.094 -8.508 1 94.81 86 LYS A O 1
ATOM 730 N N . GLU A 1 87 ? -8.547 -25.047 -10.641 1 94 87 GLU A N 1
ATOM 731 C CA . GLU A 1 87 ? -8.234 -26.453 -10.883 1 94 87 GLU A CA 1
ATOM 732 C C . GLU A 1 87 ? -6.758 -26.75 -10.609 1 94 87 GLU A C 1
ATOM 734 O O . GLU A 1 87 ? -6.375 -27.906 -10.414 1 94 87 GLU A O 1
ATOM 739 N N . PHE A 1 88 ? -5.918 -25.719 -10.578 1 94.81 88 PHE A N 1
ATOM 740 C CA . PHE A 1 88 ? -4.477 -25.906 -10.438 1 94.81 88 PHE A CA 1
ATOM 741 C C . PHE A 1 88 ? -4 -25.422 -9.078 1 94.81 88 PHE A C 1
ATOM 743 O O . PHE A 1 88 ? -2.805 -25.453 -8.781 1 94.81 88 PHE A O 1
ATOM 750 N N . GLN A 1 89 ? -4.867 -24.938 -8.211 1 93.19 89 GLN A N 1
ATOM 751 C CA . GLN A 1 89 ? -4.508 -24.453 -6.883 1 93.19 89 GLN A CA 1
ATOM 752 C C . GLN A 1 89 ? -4.207 -25.625 -5.941 1 93.19 89 GLN A C 1
ATOM 754 O O . GLN A 1 89 ? -4.605 -26.766 -6.199 1 93.19 89 GLN A O 1
ATOM 759 N N . GLY A 1 90 ? -3.416 -25.266 -4.918 1 91.81 90 GLY A N 1
ATOM 760 C CA . GLY A 1 90 ? -3.115 -26.281 -3.908 1 91.81 90 GLY A CA 1
ATOM 761 C C . GLY A 1 90 ? -2.109 -27.312 -4.375 1 91.81 90 GLY A C 1
ATOM 762 O O . GLY A 1 90 ? -1.959 -28.359 -3.754 1 91.81 90 GLY A O 1
ATOM 763 N N . LYS A 1 91 ? -1.487 -27.062 -5.5 1 93.62 91 LYS A N 1
ATOM 764 C CA . LYS A 1 91 ? -0.559 -28.016 -6.078 1 93.62 91 LYS A CA 1
ATOM 765 C C . LYS A 1 91 ? 0.871 -27.484 -6.059 1 93.62 91 LYS A C 1
ATOM 767 O O . LYS A 1 91 ? 1.781 -28.125 -6.602 1 93.62 91 LYS A O 1
ATOM 772 N N . GLY A 1 92 ? 1.082 -26.281 -5.5 1 94.44 92 GLY A N 1
ATOM 773 C CA . GLY A 1 92 ? 2.426 -25.75 -5.355 1 94.44 92 GLY A CA 1
ATOM 774 C C . GLY A 1 92 ? 2.801 -24.781 -6.453 1 94.44 92 GLY A C 1
ATOM 775 O O . GLY A 1 92 ? 3.883 -24.188 -6.422 1 94.44 92 GLY A O 1
ATOM 776 N N . PHE A 1 93 ? 1.912 -24.516 -7.406 1 95.75 93 PHE A N 1
ATOM 777 C CA . PHE A 1 93 ? 2.221 -23.641 -8.539 1 95.75 93 PHE A CA 1
ATOM 778 C C . PHE A 1 93 ? 2.508 -22.234 -8.062 1 95.75 93 PHE A C 1
ATOM 780 O O . PHE A 1 93 ? 3.398 -21.562 -8.594 1 95.75 93 PHE A O 1
ATOM 787 N N . GLY A 1 94 ? 1.75 -21.75 -7.074 1 96.06 94 GLY A N 1
ATOM 788 C CA . GLY A 1 94 ? 1.969 -20.406 -6.555 1 96.06 94 GLY A CA 1
ATOM 789 C C . GLY A 1 94 ? 3.379 -20.188 -6.035 1 96.06 94 GLY A C 1
ATOM 790 O O . GLY A 1 94 ? 4.016 -19.188 -6.355 1 96.06 94 GLY A O 1
ATOM 791 N N . ILE A 1 95 ? 3.834 -21.156 -5.309 1 96.12 95 ILE A N 1
ATOM 792 C CA . ILE A 1 95 ? 5.172 -21.094 -4.727 1 96.12 95 ILE A CA 1
ATOM 793 C C . ILE A 1 95 ? 6.219 -21.109 -5.84 1 96.12 95 ILE A C 1
ATOM 795 O O . ILE A 1 95 ? 7.172 -20.328 -5.812 1 96.12 95 ILE A O 1
ATOM 799 N N . GLU A 1 96 ? 6.016 -21.969 -6.793 1 96.56 96 GLU A N 1
ATOM 800 C CA . GLU A 1 96 ? 6.953 -22.078 -7.906 1 96.56 96 GLU A CA 1
ATOM 801 C C . GLU A 1 96 ? 7.02 -20.766 -8.695 1 96.56 96 GLU A C 1
ATOM 803 O O . GLU A 1 96 ? 8.102 -20.344 -9.102 1 96.56 96 GLU A O 1
ATOM 808 N N . VAL A 1 97 ? 5.902 -20.156 -8.906 1 97.56 97 VAL A N 1
ATOM 809 C CA . VAL A 1 97 ? 5.848 -18.875 -9.625 1 97.56 97 VAL A CA 1
ATOM 810 C C . VAL A 1 97 ? 6.645 -17.828 -8.867 1 97.56 97 VAL A C 1
ATOM 812 O O . VAL A 1 97 ? 7.453 -17.109 -9.453 1 97.56 97 VAL A O 1
ATOM 815 N N . ILE A 1 98 ? 6.445 -17.734 -7.547 1 98 98 ILE A N 1
ATOM 816 C CA . ILE A 1 98 ? 7.137 -16.75 -6.727 1 98 98 ILE A CA 1
ATOM 817 C C . ILE A 1 98 ? 8.641 -16.984 -6.797 1 98 98 ILE A C 1
ATOM 819 O O . ILE A 1 98 ? 9.422 -16.047 -6.965 1 98 98 ILE A O 1
ATOM 823 N N . ASN A 1 99 ? 9.062 -18.234 -6.742 1 97.19 99 ASN A N 1
ATOM 824 C CA . ASN A 1 99 ? 10.477 -18.562 -6.848 1 97.19 99 ASN A CA 1
ATOM 825 C C . ASN A 1 99 ? 11.07 -18.078 -8.172 1 97.19 99 ASN A C 1
ATOM 827 O O . ASN A 1 99 ? 12.172 -17.531 -8.203 1 97.19 99 ASN A O 1
ATOM 831 N N . ARG A 1 100 ? 10.383 -18.281 -9.195 1 97.44 100 ARG A N 1
ATOM 832 C CA . ARG A 1 100 ? 10.859 -17.859 -10.508 1 97.44 100 ARG A CA 1
ATOM 833 C C . ARG A 1 100 ? 10.891 -16.328 -10.617 1 97.44 100 ARG A C 1
ATOM 835 O O . ARG A 1 100 ? 11.812 -15.766 -11.211 1 97.44 100 ARG A O 1
ATOM 842 N N . LEU A 1 101 ? 9.859 -15.68 -10.078 1 98.19 101 LEU A N 1
ATOM 843 C CA . LEU A 1 101 ? 9.828 -14.227 -10.086 1 98.19 101 LEU A CA 1
ATOM 844 C C . LEU A 1 101 ? 11.016 -13.656 -9.312 1 98.19 101 LEU A C 1
ATOM 846 O O . LEU A 1 101 ? 11.578 -12.633 -9.703 1 98.19 101 LEU A O 1
ATOM 850 N N . GLU A 1 102 ? 11.336 -14.297 -8.195 1 98.31 102 GLU A N 1
ATOM 851 C CA . GLU A 1 102 ? 12.477 -13.844 -7.41 1 98.31 102 GLU A CA 1
ATOM 852 C C . GLU A 1 102 ? 13.75 -13.82 -8.25 1 98.31 102 GLU A C 1
ATOM 854 O O . GLU A 1 102 ? 14.555 -12.891 -8.148 1 98.31 102 GLU A O 1
ATOM 859 N N . LYS A 1 103 ? 13.953 -14.867 -9.102 1 97.75 103 LYS A N 1
ATOM 860 C CA . LYS A 1 103 ? 15.125 -14.938 -9.961 1 97.75 103 LYS A CA 1
ATOM 861 C C . LYS A 1 103 ? 15.141 -13.781 -10.961 1 97.75 103 LYS A C 1
ATOM 863 O O . LYS A 1 103 ? 16.203 -13.266 -11.305 1 97.75 103 LYS A O 1
ATOM 868 N N . ILE A 1 104 ? 14.023 -13.414 -11.398 1 97.88 104 ILE A N 1
ATOM 869 C CA . ILE A 1 104 ? 13.898 -12.32 -12.352 1 97.88 104 ILE A CA 1
ATOM 870 C C . ILE A 1 104 ? 14.156 -10.992 -11.641 1 97.88 104 ILE A C 1
ATOM 872 O O . ILE A 1 104 ? 14.977 -10.188 -12.102 1 97.88 104 ILE A O 1
ATOM 876 N N . VAL A 1 105 ? 13.516 -10.742 -10.5 1 98.12 105 VAL A N 1
ATOM 877 C CA . VAL A 1 105 ? 13.523 -9.461 -9.805 1 98.12 105 VAL A CA 1
ATOM 878 C C . VAL A 1 105 ? 14.906 -9.211 -9.211 1 98.12 105 VAL A C 1
ATOM 880 O O . VAL A 1 105 ? 15.375 -8.07 -9.18 1 98.12 105 VAL A O 1
ATOM 883 N N . LYS A 1 106 ? 15.578 -10.281 -8.797 1 97.5 106 LYS A N 1
ATOM 884 C CA . LYS A 1 106 ? 16.891 -10.141 -8.164 1 97.5 106 LYS A CA 1
ATOM 885 C C . LYS A 1 106 ? 17.906 -9.523 -9.117 1 97.5 106 LYS A C 1
ATOM 887 O O . LYS A 1 106 ? 18.938 -9.016 -8.688 1 97.5 106 LYS A O 1
ATOM 892 N N . ARG A 1 107 ? 17.578 -9.57 -10.406 1 97.44 107 ARG A N 1
ATOM 893 C CA . ARG A 1 107 ? 18.5 -9.039 -11.406 1 97.44 107 ARG A CA 1
ATOM 894 C C . ARG A 1 107 ? 18.516 -7.512 -11.375 1 97.44 107 ARG A C 1
ATOM 896 O O . ARG A 1 107 ? 19.453 -6.887 -11.891 1 97.44 107 ARG A O 1
ATOM 903 N N . TYR A 1 108 ? 17.469 -6.887 -10.781 1 96.94 108 TYR A N 1
ATOM 904 C CA . TYR A 1 108 ? 17.422 -5.434 -10.891 1 96.94 108 TYR A CA 1
ATOM 905 C C . TYR A 1 108 ? 16.953 -4.805 -9.586 1 96.94 108 TYR A C 1
ATOM 907 O O . TYR A 1 108 ? 16.891 -3.58 -9.461 1 96.94 108 TYR A O 1
ATOM 915 N N . SER A 1 109 ? 16.609 -5.574 -8.609 1 96.75 109 SER A N 1
ATOM 916 C CA . SER A 1 109 ? 16.172 -5.074 -7.316 1 96.75 109 SER A CA 1
ATOM 917 C C . SER A 1 109 ? 16.75 -5.898 -6.176 1 96.75 109 SER A C 1
ATOM 919 O O . SER A 1 109 ? 17.094 -7.066 -6.359 1 96.75 109 SER A O 1
ATOM 921 N N . GLU A 1 110 ? 16.781 -5.297 -5 1 96.38 110 GLU A N 1
ATOM 922 C CA . GLU A 1 110 ? 17.391 -5.945 -3.842 1 96.38 110 GLU A CA 1
ATOM 923 C C . GLU A 1 110 ? 16.359 -6.75 -3.055 1 96.38 110 GLU A C 1
ATOM 925 O O . GLU A 1 110 ? 16.719 -7.574 -2.215 1 96.38 110 GLU A O 1
ATOM 930 N N . SER A 1 111 ? 15.078 -6.445 -3.371 1 97.81 111 SER A N 1
ATOM 931 C CA . SER A 1 111 ? 14.016 -7.086 -2.611 1 97.81 111 SER A CA 1
ATOM 932 C C . SER A 1 111 ? 12.773 -7.293 -3.469 1 97.81 111 SER A C 1
ATOM 934 O O . SER A 1 111 ? 12.609 -6.648 -4.504 1 97.81 111 SER A O 1
ATOM 936 N N . LEU A 1 112 ? 12 -8.211 -3.131 1 98.5 112 LEU A N 1
ATOM 937 C CA . LEU A 1 112 ? 10.641 -8.383 -3.633 1 98.5 112 LEU A CA 1
ATOM 938 C C . LEU A 1 112 ? 9.617 -8.141 -2.529 1 98.5 112 LEU A C 1
ATOM 940 O O . LEU A 1 112 ? 9.781 -8.633 -1.41 1 98.5 112 LEU A O 1
ATOM 944 N N . TYR A 1 113 ? 8.609 -7.309 -2.834 1 98.44 113 TYR A N 1
ATOM 945 C CA . TYR A 1 113 ? 7.617 -6.883 -1.857 1 98.44 113 TYR A CA 1
ATOM 946 C C . TYR A 1 113 ? 6.27 -7.539 -2.129 1 98.44 113 TYR A C 1
ATOM 948 O O . TYR A 1 113 ? 5.883 -7.723 -3.285 1 98.44 113 TYR A O 1
ATOM 956 N N . ILE A 1 114 ? 5.527 -7.871 -1.066 1 98.31 114 ILE A N 1
ATOM 957 C CA . ILE A 1 114 ? 4.172 -8.406 -1.144 1 98.31 114 ILE A CA 1
ATOM 958 C C . ILE A 1 114 ? 3.293 -7.738 -0.086 1 98.31 114 ILE A C 1
ATOM 960 O O . ILE A 1 114 ? 3.717 -7.562 1.06 1 98.31 114 ILE A O 1
ATOM 964 N N . GLU A 1 115 ? 2.17 -7.285 -0.475 1 97.12 115 GLU A N 1
ATOM 965 C CA . GLU A 1 115 ? 1.158 -6.797 0.458 1 97.12 115 GLU A CA 1
ATOM 966 C C . GLU A 1 115 ? 0.144 -7.891 0.793 1 97.12 115 GLU A C 1
ATOM 968 O O . GLU A 1 115 ? -0.401 -8.531 -0.105 1 97.12 115 GLU A O 1
ATOM 973 N N . VAL A 1 116 ? -0.102 -8.086 2.037 1 96.38 116 VAL A N 1
ATOM 974 C CA . VAL A 1 116 ? -0.983 -9.148 2.512 1 96.38 116 VAL A CA 1
ATOM 975 C C . VAL A 1 116 ? -2.09 -8.555 3.379 1 96.38 116 VAL A C 1
ATOM 977 O O . VAL A 1 116 ? -1.828 -7.703 4.234 1 96.38 116 VAL A O 1
ATOM 980 N N . ALA A 1 117 ? -3.307 -8.992 3.113 1 94.38 117 ALA A N 1
ATOM 981 C CA . ALA A 1 117 ? -4.387 -8.617 4.023 1 94.38 117 ALA A CA 1
ATOM 982 C C . ALA A 1 117 ? -4.141 -9.172 5.422 1 94.38 117 ALA A C 1
ATOM 984 O O . ALA A 1 117 ? -3.771 -10.344 5.574 1 94.38 117 ALA A O 1
ATOM 985 N N . ALA A 1 118 ? -4.367 -8.312 6.43 1 93.56 118 ALA A N 1
ATOM 986 C CA . ALA A 1 118 ? -4.129 -8.727 7.812 1 93.56 118 ALA A CA 1
ATOM 987 C C . ALA A 1 118 ? -4.996 -9.93 8.18 1 93.56 118 ALA A C 1
ATOM 989 O O . ALA A 1 118 ? -4.621 -10.734 9.039 1 93.56 118 ALA A O 1
ATOM 990 N N . ARG A 1 119 ? -6.113 -10.102 7.523 1 90.88 119 ARG A N 1
ATOM 991 C CA . ARG A 1 119 ? -7.043 -11.188 7.805 1 90.88 119 ARG A CA 1
ATOM 992 C C . ARG A 1 119 ? -6.598 -12.477 7.125 1 90.88 119 ARG A C 1
ATOM 994 O O . ARG A 1 119 ? -7.137 -13.555 7.402 1 90.88 119 ARG A O 1
ATOM 1001 N N . ASN A 1 120 ? -5.66 -12.422 6.211 1 90.88 120 ASN A N 1
ATOM 1002 C CA . ASN A 1 120 ? -5.219 -13.578 5.445 1 90.88 120 ASN A CA 1
ATOM 1003 C C . ASN A 1 120 ? -3.984 -14.227 6.07 1 90.88 120 ASN A C 1
ATOM 1005 O O . ASN A 1 120 ? -2.902 -14.203 5.48 1 90.88 120 ASN A O 1
ATOM 1009 N N . LEU A 1 121 ? -4.141 -14.883 7.133 1 88.75 121 LEU A N 1
ATOM 1010 C CA . LEU A 1 121 ? -3.053 -15.445 7.922 1 88.75 121 LEU A CA 1
ATOM 1011 C C . LEU A 1 121 ? -2.355 -16.562 7.16 1 88.75 121 LEU A C 1
ATOM 1013 O O . LEU A 1 121 ? -1.141 -16.734 7.281 1 88.75 121 LEU A O 1
ATOM 1017 N N . ASN A 1 122 ? -3.143 -17.281 6.422 1 89.31 122 ASN A N 1
ATOM 1018 C CA . ASN A 1 122 ? -2.566 -18.359 5.637 1 89.31 122 ASN A CA 1
ATOM 1019 C C . ASN A 1 122 ? -1.532 -17.844 4.641 1 89.31 122 ASN A C 1
ATOM 1021 O O . ASN A 1 122 ? -0.445 -18.406 4.52 1 89.31 122 ASN A O 1
ATOM 1025 N N . ALA A 1 123 ? -1.91 -16.797 3.959 1 92.69 123 ALA A N 1
ATOM 1026 C CA . ALA A 1 123 ? -0.97 -16.203 3.01 1 92.69 123 ALA A CA 1
ATOM 1027 C C . ALA A 1 123 ? 0.258 -15.648 3.729 1 92.69 123 ALA A C 1
ATOM 1029 O O . ALA A 1 123 ? 1.387 -15.82 3.26 1 92.69 123 ALA A O 1
ATOM 1030 N N . MET A 1 124 ? 0.037 -15.023 4.832 1 93.81 124 MET A N 1
ATOM 1031 C CA . MET A 1 124 ? 1.138 -14.461 5.613 1 93.81 124 MET A CA 1
ATOM 1032 C C . MET A 1 124 ? 2.141 -15.547 5.996 1 93.81 124 MET A C 1
ATOM 1034 O O . MET A 1 124 ? 3.348 -15.359 5.84 1 93.81 124 MET A O 1
ATOM 1038 N N . MET A 1 125 ? 1.638 -16.641 6.465 1 93.81 125 MET A N 1
ATOM 1039 C CA . MET A 1 125 ? 2.48 -17.766 6.863 1 93.81 125 MET A CA 1
ATOM 1040 C C . MET A 1 125 ? 3.248 -18.312 5.664 1 93.81 125 MET A C 1
ATOM 1042 O O . MET A 1 125 ? 4.445 -18.594 5.766 1 93.81 125 MET A O 1
ATOM 1046 N N . LEU A 1 126 ? 2.566 -18.469 4.605 1 93.88 126 LEU A N 1
ATOM 1047 C CA . LEU A 1 126 ? 3.186 -18.969 3.387 1 93.88 126 LEU A CA 1
ATOM 1048 C C . LEU A 1 126 ? 4.355 -18.078 2.965 1 93.88 126 LEU A C 1
ATOM 1050 O O . LEU A 1 126 ? 5.453 -18.578 2.713 1 93.88 126 LEU A O 1
ATOM 1054 N N . TYR A 1 127 ? 4.082 -16.797 2.896 1 97.19 127 TYR A N 1
ATOM 1055 C CA . TYR A 1 127 ? 5.117 -15.867 2.443 1 97.19 127 TYR A CA 1
ATOM 1056 C C . TYR A 1 127 ? 6.273 -15.812 3.434 1 97.19 127 TYR A C 1
ATOM 1058 O O . TYR A 1 127 ? 7.438 -15.727 3.035 1 97.19 127 TYR A O 1
ATOM 1066 N N . ARG A 1 128 ? 5.918 -15.852 4.668 1 95.88 128 ARG A N 1
ATOM 1067 C CA . ARG A 1 128 ? 6.957 -15.906 5.691 1 95.88 128 ARG A CA 1
ATOM 1068 C C . ARG A 1 128 ? 7.855 -17.125 5.496 1 95.88 128 ARG A C 1
ATOM 1070 O O . ARG A 1 128 ? 9.078 -17.016 5.551 1 95.88 128 ARG A O 1
ATOM 1077 N N . ASP A 1 129 ? 7.289 -18.25 5.227 1 95.38 129 ASP A N 1
ATOM 1078 C CA . ASP A 1 129 ? 8.023 -19.5 5.012 1 95.38 129 ASP A CA 1
ATOM 1079 C C . ASP A 1 129 ? 8.891 -19.406 3.754 1 95.38 129 ASP A C 1
ATOM 1081 O O . ASP A 1 129 ? 9.93 -20.062 3.662 1 95.38 129 ASP A O 1
ATOM 1085 N N . LEU A 1 130 ? 8.469 -18.562 2.822 1 96.94 130 LEU A N 1
ATOM 1086 C CA . LEU A 1 130 ? 9.219 -18.391 1.58 1 96.94 130 LEU A CA 1
ATOM 1087 C C . LEU A 1 130 ? 10.352 -17.375 1.769 1 96.94 130 LEU A C 1
ATOM 1089 O O . LEU A 1 130 ? 11.109 -17.109 0.836 1 96.94 130 LEU A O 1
ATOM 1093 N N . GLY A 1 131 ? 10.438 -16.75 2.9 1 97.38 131 GLY A N 1
ATOM 1094 C CA . GLY A 1 131 ? 11.547 -15.867 3.188 1 97.38 131 GLY A CA 1
ATOM 1095 C C . GLY A 1 131 ? 11.148 -14.398 3.236 1 97.38 131 GLY A C 1
ATOM 1096 O O . GLY A 1 131 ? 12 -13.523 3.375 1 97.38 131 GLY A O 1
ATOM 1097 N N . TYR A 1 132 ? 9.883 -14.133 3.109 1 98.12 132 TYR A N 1
ATOM 1098 C CA . TYR A 1 132 ? 9.398 -12.766 3.258 1 98.12 132 TYR A CA 1
ATOM 1099 C C . TYR A 1 132 ? 9.227 -12.406 4.73 1 98.12 132 TYR A C 1
ATOM 1101 O O . TYR A 1 132 ? 8.102 -12.281 5.219 1 98.12 132 TYR A O 1
ATOM 1109 N N . ASP A 1 133 ? 10.289 -12.117 5.332 1 96.69 133 ASP A N 1
ATOM 1110 C CA . ASP A 1 133 ? 10.32 -12.039 6.789 1 96.69 133 ASP A CA 1
ATOM 1111 C C . ASP A 1 133 ? 10.57 -10.609 7.258 1 96.69 133 ASP A C 1
ATOM 1113 O O . ASP A 1 133 ? 10.633 -10.344 8.461 1 96.69 133 ASP A O 1
ATOM 1117 N N . CYS A 1 134 ? 10.727 -9.648 6.344 1 97.62 134 CYS A N 1
ATOM 1118 C CA . CYS A 1 134 ? 10.906 -8.25 6.711 1 97.62 134 CYS A CA 1
ATOM 1119 C C . CYS A 1 134 ? 9.586 -7.492 6.664 1 97.62 134 CYS A C 1
ATOM 1121 O O . CYS A 1 134 ? 8.922 -7.461 5.625 1 97.62 134 CYS A O 1
ATOM 1123 N N . LEU A 1 135 ? 9.18 -6.934 7.773 1 96.94 135 LEU A N 1
ATOM 1124 C CA . LEU A 1 135 ? 8.016 -6.055 7.824 1 96.94 135 LEU A CA 1
ATOM 1125 C C . LEU A 1 135 ? 8.383 -4.648 7.348 1 96.94 135 LEU A C 1
ATOM 1127 O O . LEU A 1 135 ? 9.164 -3.955 7.996 1 96.94 135 LEU A O 1
ATOM 1131 N N . ASN A 1 136 ? 7.781 -4.289 6.266 1 96.56 136 ASN A N 1
ATOM 1132 C CA . ASN A 1 136 ? 8.133 -3.014 5.656 1 96.56 136 ASN A CA 1
ATOM 1133 C C . ASN A 1 136 ? 7.164 -1.908 6.062 1 96.56 136 ASN A C 1
ATOM 1135 O O . ASN A 1 136 ? 7.582 -0.878 6.598 1 96.56 136 ASN A O 1
ATOM 1139 N N . THR A 1 137 ? 5.902 -2.072 5.824 1 96.81 137 THR A N 1
ATOM 1140 C CA . THR A 1 137 ? 4.883 -1.104 6.207 1 96.81 137 THR A CA 1
ATOM 1141 C C . THR A 1 137 ? 3.633 -1.812 6.719 1 96.81 137 THR A C 1
ATOM 1143 O O . THR A 1 137 ? 3.467 -3.018 6.516 1 96.81 137 THR A O 1
ATOM 1146 N N . ILE A 1 138 ? 2.838 -1.082 7.422 1 96.5 138 ILE A N 1
ATOM 1147 C CA . ILE A 1 138 ? 1.492 -1.528 7.766 1 96.5 138 ILE A CA 1
ATOM 1148 C C . ILE A 1 138 ? 0.471 -0.491 7.301 1 96.5 138 ILE A C 1
ATOM 1150 O O . ILE A 1 138 ? 0.747 0.71 7.312 1 96.5 138 ILE A O 1
ATOM 1154 N N . THR A 1 139 ? -0.639 -0.965 6.883 1 97.56 139 THR A N 1
ATOM 1155 C CA . THR A 1 139 ? -1.778 -0.097 6.602 1 97.56 139 THR A CA 1
ATOM 1156 C C . THR A 1 139 ? -2.82 -0.198 7.715 1 97.56 139 THR A C 1
ATOM 1158 O O . THR A 1 139 ? -3.268 -1.296 8.055 1 97.56 139 THR A O 1
ATOM 1161 N N . ILE A 1 140 ? -3.133 0.944 8.266 1 97.81 140 ILE A N 1
ATOM 1162 C CA . ILE A 1 140 ? -4.129 1.021 9.328 1 97.81 140 ILE A CA 1
ATOM 1163 C C . ILE A 1 140 ? -5.273 1.939 8.898 1 97.81 140 ILE A C 1
ATOM 1165 O O . ILE A 1 140 ? -5.121 2.73 7.961 1 97.81 140 ILE A O 1
ATOM 1169 N N . ARG A 1 141 ? -6.418 1.742 9.5 1 98.06 141 ARG A N 1
ATOM 1170 C CA . ARG A 1 141 ? -7.547 2.594 9.125 1 98.06 141 ARG A CA 1
ATOM 1171 C C . ARG A 1 141 ? -8.406 2.92 10.336 1 98.06 141 ARG A C 1
ATOM 1173 O O . ARG A 1 141 ? -8.383 2.197 11.336 1 98.06 141 ARG A O 1
ATOM 1180 N N . LYS A 1 142 ? -9.062 4.031 10.344 1 98.31 142 LYS A N 1
ATOM 1181 C CA . LYS A 1 142 ? -10.117 4.441 11.273 1 98.31 142 LYS A CA 1
ATOM 1182 C C . LYS A 1 142 ? -11.492 4.328 10.625 1 98.31 142 LYS A C 1
ATOM 1184 O O . LYS A 1 142 ? -11.75 4.938 9.586 1 98.31 142 LYS A O 1
ATOM 1189 N N . ASP A 1 143 ? -12.312 3.535 11.203 1 97.44 143 ASP A N 1
ATOM 1190 C CA . ASP A 1 143 ? -13.688 3.359 10.734 1 97.44 143 ASP A CA 1
ATOM 1191 C C . ASP A 1 143 ? -14.609 4.414 11.336 1 97.44 143 ASP A C 1
ATOM 1193 O O . ASP A 1 143 ? -14.672 4.574 12.555 1 97.44 143 ASP A O 1
ATOM 1197 N N . PHE A 1 144 ? -15.375 5.121 10.5 1 96.56 144 PHE A N 1
AT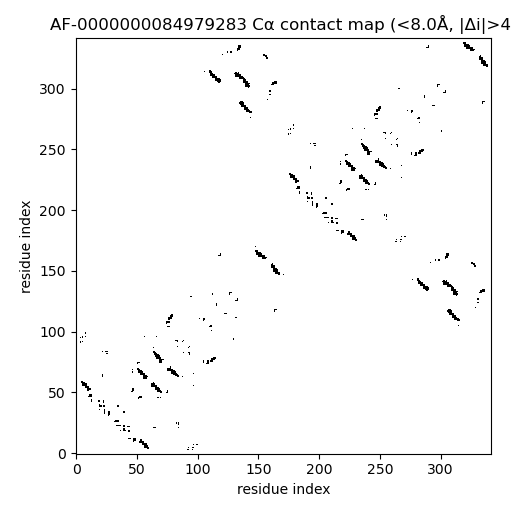OM 1198 C CA . PHE A 1 144 ? -16.234 6.211 10.969 1 96.56 144 PHE A CA 1
ATOM 1199 C C . PHE A 1 144 ? -17.562 5.672 11.469 1 96.56 144 PHE A C 1
ATOM 1201 O O . PHE A 1 144 ? -18.172 6.262 12.367 1 96.56 144 PHE A O 1
ATOM 1208 N N . ASN A 1 145 ? -18.047 4.613 10.875 1 93.19 145 ASN A N 1
ATOM 1209 C CA . ASN A 1 145 ? -19.219 3.883 11.359 1 93.19 145 ASN A CA 1
ATOM 1210 C C . ASN A 1 145 ? -18.828 2.516 11.914 1 93.19 145 ASN A C 1
ATOM 1212 O O . ASN A 1 145 ? -19.031 1.494 11.258 1 93.19 145 ASN A O 1
ATOM 1216 N N . VAL A 1 146 ? -18.391 2.512 13.156 1 91.62 146 VAL A N 1
ATOM 1217 C CA . VAL A 1 146 ? -17.812 1.337 13.789 1 91.62 146 VAL A CA 1
ATOM 1218 C C . VAL A 1 146 ? -18.828 0.199 13.812 1 91.62 146 VAL A C 1
ATOM 1220 O O . VAL A 1 146 ? -18.453 -0.975 13.734 1 91.62 146 VAL A O 1
ATOM 1223 N N . GLU A 1 147 ? -20.109 0.527 13.844 1 92.38 147 GLU A N 1
ATOM 1224 C CA . GLU A 1 147 ? -21.172 -0.461 13.961 1 92.38 147 GLU A CA 1
ATOM 1225 C C . GLU A 1 147 ? -21.281 -1.308 12.695 1 92.38 147 GLU A C 1
ATOM 1227 O O . GLU A 1 147 ? -21.906 -2.371 12.703 1 92.38 147 GLU A O 1
ATOM 1232 N N . ASP A 1 148 ? -20.734 -0.812 11.656 1 93.88 148 ASP A N 1
ATOM 1233 C CA . ASP A 1 148 ? -20.781 -1.534 10.391 1 93.88 148 ASP A CA 1
ATOM 1234 C C . ASP A 1 148 ? -19.766 -2.668 10.352 1 93.88 148 ASP A C 1
ATOM 1236 O O . ASP A 1 148 ? -19.812 -3.529 9.477 1 93.88 148 ASP A O 1
ATOM 1240 N N . PHE A 1 149 ? -18.875 -2.713 11.383 1 94.56 149 PHE A N 1
ATOM 1241 C CA . PHE A 1 149 ? -17.766 -3.654 11.352 1 94.56 149 PHE A CA 1
ATOM 1242 C C . PHE A 1 149 ? -17.781 -4.562 12.57 1 94.56 149 PHE A C 1
ATOM 1244 O O . PHE A 1 149 ? -18.344 -4.203 13.609 1 94.56 149 PHE A O 1
ATOM 1251 N N . GLU A 1 150 ? -17.266 -5.723 12.375 1 95.5 150 GLU A N 1
ATOM 1252 C CA . GLU A 1 150 ? -17.062 -6.66 13.469 1 95.5 150 GLU A CA 1
ATOM 1253 C C . GLU A 1 150 ? -15.594 -7.043 13.602 1 95.5 150 GLU A C 1
ATOM 1255 O O . GLU A 1 150 ? -14.891 -7.207 12.602 1 95.5 150 GLU A O 1
ATOM 1260 N N . VAL A 1 151 ? -15.125 -7.129 14.867 1 95.56 151 VAL A N 1
ATOM 1261 C CA . VAL A 1 151 ? -13.742 -7.5 15.156 1 95.56 151 VAL A CA 1
ATOM 1262 C C . VAL A 1 151 ? -13.586 -9.016 15.047 1 95.56 151 VAL A C 1
ATOM 1264 O O . VAL A 1 151 ? -14.305 -9.773 15.703 1 95.56 151 VAL A O 1
ATOM 1267 N N . ILE A 1 152 ? -12.664 -9.414 14.234 1 93.31 152 ILE A N 1
ATOM 1268 C CA . ILE A 1 152 ? -12.492 -10.852 14.055 1 93.31 152 ILE A CA 1
ATOM 1269 C C . ILE A 1 152 ? -11.242 -11.32 14.797 1 93.31 152 ILE A C 1
ATOM 1271 O O . ILE A 1 152 ? -11.133 -12.5 15.156 1 93.31 152 ILE A O 1
ATOM 1275 N N . LYS A 1 153 ? -10.289 -10.461 14.992 1 93.62 153 LYS A N 1
ATOM 1276 C CA . LYS A 1 153 ? -9.047 -10.789 15.695 1 93.62 153 LYS A CA 1
ATOM 1277 C C . LYS A 1 153 ? -8.398 -9.531 16.266 1 93.62 153 LYS A C 1
ATOM 1279 O O . LYS A 1 153 ? -8.664 -8.422 15.805 1 93.62 153 LYS A O 1
ATOM 1284 N N . ARG A 1 154 ? -7.652 -9.688 17.312 1 94.44 154 ARG A N 1
ATOM 1285 C CA . ARG A 1 154 ? -6.816 -8.633 17.875 1 94.44 154 ARG A CA 1
ATOM 1286 C C . ARG A 1 154 ? -5.34 -9.008 17.797 1 94.44 154 ARG A C 1
ATOM 1288 O O . ARG A 1 154 ? -4.977 -10.164 18.031 1 94.44 154 ARG A O 1
ATOM 1295 N N . GLU A 1 155 ? -4.59 -8.062 17.422 1 91.38 155 GLU A N 1
ATOM 1296 C CA . GLU A 1 155 ? -3.15 -8.258 17.266 1 91.38 155 GLU A CA 1
ATOM 1297 C C . GLU A 1 155 ? -2.365 -7.113 17.906 1 91.38 155 GLU A C 1
ATOM 1299 O O . GLU A 1 155 ? -2.883 -6.004 18.047 1 91.38 155 GLU A O 1
ATOM 1304 N N . GLN A 1 156 ? -1.181 -7.441 18.312 1 89.25 156 GLN A N 1
ATOM 1305 C CA . GLN A 1 156 ? -0.289 -6.402 18.812 1 89.25 156 GLN A CA 1
ATOM 1306 C C . GLN A 1 156 ? 0.904 -6.207 17.875 1 89.25 156 GLN A C 1
ATOM 1308 O O . GLN A 1 156 ? 1.521 -7.18 17.438 1 89.25 156 GLN A O 1
ATOM 1313 N N . ILE A 1 157 ? 1.109 -5 17.547 1 88.25 157 ILE A N 1
ATOM 1314 C CA . ILE A 1 157 ? 2.297 -4.602 16.797 1 88.25 157 ILE A CA 1
ATOM 1315 C C . ILE A 1 157 ? 3.033 -3.496 17.562 1 88.25 157 ILE A C 1
ATOM 1317 O O . ILE A 1 157 ? 2.449 -2.457 17.875 1 88.25 157 ILE A O 1
ATOM 1321 N N . ALA A 1 158 ? 4.316 -3.746 17.828 1 85.81 158 ALA A N 1
ATOM 1322 C CA . ALA A 1 158 ? 5.141 -2.781 18.547 1 85.81 158 ALA A CA 1
ATOM 1323 C C . ALA A 1 158 ? 4.496 -2.387 19.875 1 85.81 158 ALA A C 1
ATOM 1325 O O . ALA A 1 158 ? 4.504 -1.212 20.25 1 85.81 158 ALA A O 1
ATOM 1326 N N . GLY A 1 159 ? 3.816 -3.355 20.5 1 87.12 159 GLY A N 1
ATOM 1327 C CA . GLY A 1 159 ? 3.217 -3.137 21.812 1 87.12 159 GLY A CA 1
ATOM 1328 C C . GLY A 1 159 ? 1.878 -2.426 21.734 1 87.12 159 GLY A C 1
ATOM 1329 O O . GLY A 1 159 ? 1.275 -2.127 22.766 1 87.12 159 GLY A O 1
ATOM 1330 N N . LEU A 1 160 ? 1.431 -2.109 20.547 1 91.88 160 LEU A N 1
ATOM 1331 C CA . LEU A 1 160 ? 0.157 -1.423 20.359 1 91.88 160 LEU A CA 1
ATOM 1332 C C . LEU A 1 160 ? -0.928 -2.4 19.922 1 91.88 160 LEU A C 1
ATOM 1334 O O . LEU A 1 160 ? -0.676 -3.287 19.109 1 91.88 160 LEU A O 1
ATOM 1338 N N . ASP A 1 161 ? -2.086 -2.219 20.453 1 93.88 161 ASP A N 1
ATOM 1339 C CA . ASP A 1 161 ? -3.201 -3.1 20.109 1 93.88 161 ASP A CA 1
ATOM 1340 C C . ASP A 1 161 ? -3.895 -2.646 18.828 1 93.88 161 ASP A C 1
ATOM 1342 O O . ASP A 1 161 ? -4.27 -1.479 18.703 1 93.88 161 ASP A O 1
ATOM 1346 N N . PHE A 1 162 ? -4.074 -3.562 17.922 1 95.69 162 PHE A N 1
ATOM 1347 C CA . PHE A 1 162 ? -4.84 -3.328 16.703 1 95.69 162 PHE A CA 1
ATOM 1348 C C . PHE A 1 162 ? -5.941 -4.371 16.547 1 95.69 162 PHE A C 1
ATOM 1350 O O . PHE A 1 162 ? -5.836 -5.477 17.094 1 95.69 162 PHE A O 1
ATOM 1357 N N . GLU A 1 163 ? -6.941 -3.928 15.867 1 96.44 163 GLU A N 1
ATOM 1358 C CA . GLU A 1 163 ? -8.039 -4.832 15.539 1 96.44 163 GLU A CA 1
ATOM 1359 C C . GLU A 1 163 ? -8.055 -5.172 14.047 1 96.44 163 GLU A C 1
ATOM 1361 O O . GLU A 1 163 ? -7.754 -4.32 13.211 1 96.44 163 GLU A O 1
ATOM 1366 N N . ILE A 1 164 ? -8.289 -6.367 13.75 1 95.62 164 ILE A N 1
ATOM 1367 C CA . ILE A 1 164 ? -8.602 -6.824 12.398 1 95.62 164 ILE A CA 1
ATOM 1368 C C . ILE A 1 164 ? -10.109 -6.988 12.25 1 95.62 164 ILE A C 1
ATOM 1370 O O . ILE A 1 164 ? -10.742 -7.707 13.023 1 95.62 164 ILE A O 1
ATOM 1374 N N . LYS A 1 165 ? -10.703 -6.289 11.273 1 94.5 165 LYS A N 1
ATOM 1375 C CA . LYS A 1 165 ? -12.156 -6.199 11.203 1 94.5 165 LYS A CA 1
ATOM 1376 C C . LYS A 1 165 ? -12.672 -6.637 9.836 1 94.5 165 LYS A C 1
ATOM 1378 O O . LYS A 1 165 ? -11.922 -6.633 8.859 1 94.5 165 LYS A O 1
ATOM 1383 N N . LYS A 1 166 ? -13.898 -7.074 9.766 1 91.44 166 LYS A N 1
ATOM 1384 C CA . LYS A 1 166 ? -14.664 -7.32 8.539 1 91.44 166 LYS A CA 1
ATOM 1385 C C . LYS A 1 166 ? -16.016 -6.629 8.594 1 91.44 166 LYS A C 1
ATOM 1387 O O . LYS A 1 166 ? -16.469 -6.215 9.664 1 91.44 166 LYS A O 1
ATOM 1392 N N . TYR A 1 167 ? -16.609 -6.363 7.441 1 90.56 167 TYR A N 1
ATOM 1393 C CA . TYR A 1 167 ? -17.984 -5.844 7.414 1 90.56 167 TYR A CA 1
ATOM 1394 C C . TYR A 1 167 ? -18.953 -6.82 8.062 1 90.56 167 TYR A C 1
ATOM 1396 O O . TYR A 1 167 ? -18.844 -8.039 7.867 1 90.56 167 TYR A O 1
ATOM 1404 N N . LYS A 1 168 ? -19.922 -6.27 8.812 1 88.75 168 LYS A N 1
ATOM 1405 C CA . LYS A 1 168 ? -21 -7.105 9.328 1 88.75 168 LYS A CA 1
ATOM 1406 C C . LYS A 1 168 ? -21.922 -7.578 8.211 1 88.75 168 LYS A C 1
ATOM 1408 O O . LYS A 1 168 ? -22.062 -6.898 7.191 1 88.75 168 LYS A O 1
ATOM 1413 N N . ASP A 1 169 ? -22.359 -8.875 8.234 1 74.62 169 ASP A N 1
ATOM 1414 C CA . ASP A 1 169 ? -23.188 -9.523 7.234 1 74.62 169 ASP A CA 1
ATOM 1415 C C . ASP A 1 169 ? -24.359 -8.625 6.816 1 74.62 169 ASP A C 1
ATOM 1417 O O . ASP A 1 169 ? -24.844 -8.719 5.688 1 74.62 169 ASP A O 1
ATOM 1421 N N . ASN A 1 170 ? -24.875 -7.766 7.508 1 58.5 170 ASN A N 1
ATOM 1422 C CA . ASN A 1 170 ? -26.062 -7.004 7.168 1 58.5 170 ASN A CA 1
ATOM 1423 C C . ASN A 1 170 ? -25.734 -5.812 6.273 1 58.5 170 ASN A C 1
ATOM 1425 O O . ASN A 1 170 ? -26.578 -4.949 6.039 1 58.5 170 ASN A O 1
ATOM 1429 N N . LYS A 1 171 ? -24.656 -5.766 5.832 1 52.41 171 LYS A N 1
ATOM 1430 C CA . LYS A 1 171 ? -24.328 -4.68 4.91 1 52.41 171 LYS A CA 1
ATOM 1431 C C . LYS A 1 171 ? -24.094 -5.211 3.5 1 52.41 171 LYS A C 1
ATOM 1433 O O . LYS A 1 171 ? -23.422 -6.23 3.318 1 52.41 171 LYS A O 1
ATOM 1438 N N . MET B 1 1 ? -7.52 25.453 25.078 1 37.28 1 MET B N 1
ATOM 1439 C CA . MET B 1 1 ? -6.727 24.844 24 1 37.28 1 MET B CA 1
ATOM 1440 C C . MET B 1 1 ? -6.645 25.766 22.797 1 37.28 1 MET B C 1
ATOM 1442 O O . MET B 1 1 ? -7.668 26.234 22.281 1 37.28 1 MET B O 1
ATOM 1446 N N . CYS B 1 2 ? -5.789 26.719 22.719 1 44.47 2 CYS B N 1
ATOM 1447 C CA . CYS B 1 2 ? -5.73 27.719 21.656 1 44.47 2 CYS B CA 1
ATOM 1448 C C . CYS B 1 2 ? -6.137 27.125 20.312 1 44.47 2 CYS B C 1
ATOM 1450 O O . CYS B 1 2 ? -5.578 26.109 19.891 1 44.47 2 CYS B O 1
ATOM 1452 N N . ASP B 1 3 ? -7.316 27.172 19.844 1 52.94 3 ASP B N 1
ATOM 1453 C CA . ASP B 1 3 ? -7.953 26.625 18.656 1 52.94 3 ASP B CA 1
ATOM 1454 C C . ASP B 1 3 ? -7.062 26.797 17.438 1 52.94 3 ASP B C 1
ATOM 1456 O O . ASP B 1 3 ? -6.766 27.922 17.016 1 52.94 3 ASP B O 1
ATOM 1460 N N . MET B 1 4 ? -5.918 26.016 17.328 1 69.44 4 MET B N 1
ATOM 1461 C CA . MET B 1 4 ? -5.074 26.109 16.141 1 69.44 4 MET B CA 1
ATOM 1462 C C . MET B 1 4 ? -5.918 26.219 14.883 1 69.44 4 MET B C 1
ATOM 1464 O O . MET B 1 4 ? -6.641 25.281 14.531 1 69.44 4 MET B O 1
ATOM 1468 N N . GLU B 1 5 ? -6.246 27.5 14.492 1 86.44 5 GLU B N 1
ATOM 1469 C CA . GLU B 1 5 ? -7.129 27.719 13.352 1 86.44 5 GLU B CA 1
ATOM 1470 C C . GLU B 1 5 ? -6.398 27.484 12.039 1 86.44 5 GLU B C 1
ATOM 1472 O O . GLU B 1 5 ? -5.406 28.156 11.742 1 86.44 5 GLU B O 1
ATOM 1477 N N . ILE B 1 6 ? -6.633 26.328 11.406 1 94 6 ILE B N 1
ATOM 1478 C CA . ILE B 1 6 ? -6.113 26.094 10.062 1 94 6 ILE B CA 1
ATOM 1479 C C . ILE B 1 6 ? -7.273 25.938 9.078 1 94 6 ILE B C 1
ATOM 1481 O O . ILE B 1 6 ? -8.398 25.641 9.484 1 94 6 ILE B O 1
ATOM 1485 N N . ASP B 1 7 ? -7.02 26.312 7.848 1 95.62 7 ASP B N 1
ATOM 1486 C CA . ASP B 1 7 ? -7.926 26.031 6.738 1 95.62 7 ASP B CA 1
ATOM 1487 C C . ASP B 1 7 ? -7.309 25.031 5.762 1 95.62 7 ASP B C 1
ATOM 1489 O O . ASP B 1 7 ? -6.117 25.109 5.453 1 95.62 7 ASP B O 1
ATOM 1493 N N . LEU B 1 8 ? -8.094 24.047 5.363 1 96.88 8 LEU B N 1
ATOM 1494 C CA . LEU B 1 8 ? -7.699 23.156 4.273 1 96.88 8 LEU B CA 1
ATOM 1495 C C . LEU B 1 8 ? -8.289 23.625 2.947 1 96.88 8 LEU B C 1
ATOM 1497 O O . LEU B 1 8 ? -9.508 23.656 2.779 1 96.88 8 LEU B O 1
ATOM 1501 N N . VAL B 1 9 ? -7.441 24.031 2.068 1 95.69 9 VAL B N 1
ATOM 1502 C CA . VAL B 1 9 ? -7.871 24.516 0.761 1 95.69 9 VAL B CA 1
ATOM 1503 C C . VAL B 1 9 ? -7.598 23.453 -0.301 1 95.69 9 VAL B C 1
ATOM 1505 O O . VAL B 1 9 ? -6.445 23.172 -0.633 1 95.69 9 VAL B O 1
ATOM 1508 N N . GLU B 1 10 ? -8.688 22.828 -0.835 1 97.06 10 GLU B N 1
ATOM 1509 C CA . GLU B 1 10 ? -8.508 21.891 -1.937 1 97.06 10 GLU B CA 1
ATOM 1510 C C . GLU B 1 10 ? -8.031 22.594 -3.199 1 97.06 10 GLU B C 1
ATOM 1512 O O . GLU B 1 10 ? -8.594 23.625 -3.586 1 97.06 10 GLU B O 1
ATOM 1517 N N . VAL B 1 11 ? -6.977 22.062 -3.838 1 96.56 11 VAL B N 1
ATOM 1518 C CA . VAL B 1 11 ? -6.426 22.766 -4.988 1 96.56 11 VAL B CA 1
ATOM 1519 C C . VAL B 1 11 ? -6.465 21.875 -6.219 1 96.56 11 VAL B C 1
ATOM 1521 O O . VAL B 1 11 ? -6.578 20.641 -6.102 1 96.56 11 VAL B O 1
ATOM 1524 N N . ASN B 1 12 ? -6.473 22.531 -7.328 1 93.5 12 ASN B N 1
ATOM 1525 C CA . ASN B 1 12 ? -6.359 21.844 -8.609 1 93.5 12 ASN B CA 1
ATOM 1526 C C . ASN B 1 12 ? -5.148 22.328 -9.398 1 93.5 12 ASN B C 1
ATOM 1528 O O . ASN B 1 12 ? -4.375 23.156 -8.914 1 93.5 12 ASN B O 1
ATOM 1532 N N . LYS B 1 13 ? -5.012 21.766 -10.523 1 87.19 13 LYS B N 1
ATOM 1533 C CA . LYS B 1 13 ? -3.805 22.031 -11.305 1 87.19 13 LYS B CA 1
ATOM 1534 C C . LYS B 1 13 ? -3.674 23.516 -11.633 1 87.19 13 LYS B C 1
ATOM 1536 O O . LYS B 1 13 ? -2.578 23.984 -11.938 1 87.19 13 LYS B O 1
ATOM 1541 N N . ASP B 1 14 ? -4.719 24.312 -11.477 1 85.81 14 ASP B N 1
ATOM 1542 C CA . ASP B 1 14 ? -4.73 25.719 -11.867 1 85.81 14 ASP B CA 1
ATOM 1543 C C . ASP B 1 14 ? -4.457 26.625 -10.672 1 85.81 14 ASP B C 1
ATOM 1545 O O . ASP B 1 14 ? -4.516 27.859 -10.781 1 85.81 14 ASP B O 1
ATOM 1549 N N . PHE B 1 15 ? -4.27 26 -9.57 1 88.94 15 PHE B N 1
ATOM 1550 C CA . PHE B 1 15 ? -3.98 26.781 -8.375 1 88.94 15 PHE B CA 1
ATOM 1551 C C . PHE B 1 15 ? -2.812 27.734 -8.617 1 88.94 15 PHE B C 1
ATOM 1553 O O . PHE B 1 15 ? -1.778 27.328 -9.156 1 88.94 15 PHE B O 1
ATOM 1560 N N . LYS B 1 16 ? -2.889 28.969 -8.266 1 80.25 16 LYS B N 1
ATOM 1561 C CA . LYS B 1 16 ? -2.02 30.062 -8.672 1 80.25 16 LYS B CA 1
ATOM 1562 C C . LYS B 1 16 ? -0.81 30.188 -7.75 1 80.25 16 LYS B C 1
ATOM 1564 O O . LYS B 1 16 ? 0.253 30.641 -8.164 1 80.25 16 LYS B O 1
ATOM 1569 N N . GLU B 1 17 ? -1.099 29.938 -6.543 1 82.5 17 GLU B N 1
ATOM 1570 C CA . GLU B 1 17 ? 0.044 30.016 -5.637 1 82.5 17 GLU B CA 1
ATOM 1571 C C . GLU B 1 17 ? 1.018 28.875 -5.871 1 82.5 17 GLU B C 1
ATOM 1573 O O . GLU B 1 17 ? 0.604 27.766 -6.215 1 82.5 17 GLU B O 1
ATOM 1578 N N . ASN B 1 18 ? 2.252 29.234 -5.711 1 84.31 18 ASN B N 1
ATOM 1579 C CA . ASN B 1 18 ? 3.271 28.219 -5.945 1 84.31 18 ASN B CA 1
ATOM 1580 C C . ASN B 1 18 ? 3.332 27.203 -4.801 1 84.31 18 ASN B C 1
ATOM 1582 O O . ASN B 1 18 ? 3.646 27.562 -3.668 1 84.31 18 ASN B O 1
ATOM 1586 N N . VAL B 1 19 ? 2.943 26.062 -5.043 1 94.19 19 VAL B N 1
ATOM 1587 C CA . VAL B 1 19 ? 2.93 24.969 -4.074 1 94.19 19 VAL B CA 1
ATOM 1588 C C . VAL B 1 19 ? 4.211 24.141 -4.203 1 94.19 19 VAL B C 1
ATOM 1590 O O . VAL B 1 19 ? 4.535 23.344 -3.322 1 94.19 19 VAL B O 1
ATOM 1593 N N . TYR B 1 20 ? 5.027 24.469 -5.199 1 94.81 20 TYR B N 1
ATOM 1594 C CA . TYR B 1 20 ? 6.195 23.672 -5.535 1 94.81 20 TYR B CA 1
ATOM 1595 C C . TYR B 1 20 ? 7.227 23.719 -4.41 1 94.81 20 TYR B C 1
ATOM 1597 O O . TYR B 1 20 ? 7.914 22.719 -4.152 1 94.81 20 TYR B O 1
ATOM 1605 N N . THR B 1 21 ? 7.27 24.875 -3.826 1 94.94 21 THR B N 1
ATOM 1606 C CA . THR B 1 21 ? 8.219 25.031 -2.727 1 94.94 21 THR B CA 1
ATOM 1607 C C . THR B 1 21 ? 7.883 24.062 -1.594 1 94.94 21 THR B C 1
ATOM 1609 O O . THR B 1 21 ? 8.773 23.422 -1.04 1 94.94 21 THR B O 1
ATOM 1612 N N . LEU B 1 22 ? 6.629 23.906 -1.238 1 96.25 22 LEU B N 1
ATOM 1613 C CA . LEU B 1 22 ? 6.207 22.984 -0.2 1 96.25 22 LEU B CA 1
ATOM 1614 C C . LEU B 1 22 ? 6.547 21.547 -0.589 1 96.25 22 LEU B C 1
ATOM 1616 O O . LEU B 1 22 ? 7.004 20.766 0.247 1 96.25 22 LEU B O 1
ATOM 1620 N N . ILE B 1 23 ? 6.332 21.203 -1.853 1 96.81 23 ILE B N 1
ATOM 1621 C CA . ILE B 1 23 ? 6.586 19.844 -2.336 1 96.81 23 ILE B CA 1
ATOM 1622 C C . ILE B 1 23 ? 8.078 19.547 -2.279 1 96.81 23 ILE B C 1
ATOM 1624 O O . ILE B 1 23 ? 8.492 18.469 -1.833 1 96.81 23 ILE B O 1
ATOM 1628 N N . LYS B 1 24 ? 8.883 20.531 -2.682 1 96.81 24 LYS B N 1
ATOM 1629 C CA . LYS B 1 24 ? 10.336 20.375 -2.615 1 96.81 24 LYS B CA 1
ATOM 1630 C C . LYS B 1 24 ? 10.805 20.203 -1.173 1 96.81 24 LYS B C 1
ATOM 1632 O O . LYS B 1 24 ? 11.641 19.344 -0.883 1 96.81 24 LYS B O 1
ATOM 1637 N N . ASP B 1 25 ? 10.266 20.984 -0.275 1 96.38 25 ASP B N 1
ATOM 1638 C CA . ASP B 1 25 ? 10.617 20.906 1.14 1 96.38 25 ASP B CA 1
ATOM 1639 C C . ASP B 1 25 ? 10.227 19.547 1.717 1 96.38 25 ASP B C 1
ATOM 1641 O O . ASP B 1 25 ? 10.961 18.969 2.529 1 96.38 25 ASP B O 1
ATOM 1645 N N . PHE B 1 26 ? 9.125 19.078 1.276 1 96.25 26 PHE B N 1
ATOM 1646 C CA . PHE B 1 26 ? 8.656 17.766 1.687 1 96.25 26 PHE B CA 1
ATOM 1647 C C . PHE B 1 26 ? 9.672 16.688 1.33 1 96.25 26 PHE B C 1
ATOM 1649 O O . PHE B 1 26 ? 10.102 15.922 2.193 1 96.25 26 PHE B O 1
ATOM 1656 N N . TRP B 1 27 ? 10.109 16.625 0.114 1 95.19 27 TRP B N 1
ATOM 1657 C CA . TRP B 1 27 ? 11.062 15.617 -0.346 1 95.19 27 TRP B CA 1
ATOM 1658 C C . TRP B 1 27 ? 12.406 15.781 0.35 1 95.19 27 TRP B C 1
ATOM 1660 O O . TRP B 1 27 ? 13.055 14.797 0.704 1 95.19 27 TRP B O 1
ATOM 1670 N N . LYS B 1 28 ? 12.797 16.984 0.584 1 94.56 28 LYS B N 1
ATOM 1671 C CA . LYS B 1 28 ? 14.062 17.266 1.261 1 94.56 28 LYS B CA 1
ATOM 1672 C C . LYS B 1 28 ? 14.023 16.797 2.715 1 94.56 28 LYS B C 1
ATOM 1674 O O . LYS B 1 28 ? 14.906 16.078 3.164 1 94.56 28 LYS B O 1
ATOM 1679 N N . GLU B 1 29 ? 13.008 17.141 3.41 1 91.38 29 GLU B N 1
ATOM 1680 C CA . GLU B 1 29 ? 12.914 16.875 4.844 1 91.38 29 GLU B CA 1
ATOM 1681 C C . GLU B 1 29 ? 12.602 15.414 5.129 1 91.38 29 GLU B C 1
ATOM 1683 O O . GLU B 1 29 ? 13.055 14.859 6.133 1 91.38 29 GLU B O 1
ATOM 1688 N N . HIS B 1 30 ? 11.836 14.766 4.344 1 86.25 30 HIS B N 1
ATOM 1689 C CA . HIS B 1 30 ? 11.383 13.406 4.602 1 86.25 30 HIS B CA 1
ATOM 1690 C C . HIS B 1 30 ? 12.359 12.383 4.031 1 86.25 30 HIS B C 1
ATOM 1692 O O . HIS B 1 30 ? 12.539 11.305 4.602 1 86.25 30 HIS B O 1
ATOM 1698 N N . ASN B 1 31 ? 13.07 12.711 2.893 1 84.62 31 ASN B N 1
ATOM 1699 C CA . ASN B 1 31 ? 13.875 11.695 2.223 1 84.62 31 ASN B CA 1
ATOM 1700 C C . ASN B 1 31 ? 15.281 12.203 1.919 1 84.62 31 ASN B C 1
ATOM 1702 O O . ASN B 1 31 ? 16.094 11.477 1.345 1 84.62 31 ASN B O 1
ATOM 1706 N N . ASN B 1 32 ? 15.523 13.445 2.299 1 89.94 32 ASN B N 1
ATOM 1707 C CA . ASN B 1 32 ? 16.812 14.078 1.99 1 89.94 32 ASN B CA 1
ATOM 1708 C C . ASN B 1 32 ? 17.078 14.086 0.489 1 89.94 32 ASN B C 1
ATOM 1710 O O . ASN B 1 32 ? 18.203 13.844 0.058 1 89.94 32 ASN B O 1
ATOM 1714 N N . ILE B 1 33 ? 16.062 14.227 -0.3 1 90.56 33 ILE B N 1
ATOM 1715 C CA . ILE B 1 33 ? 16.141 14.281 -1.756 1 90.56 33 ILE B CA 1
ATOM 1716 C C . ILE B 1 33 ? 15.844 15.703 -2.232 1 90.56 33 ILE B C 1
ATOM 1718 O O . ILE B 1 33 ? 14.891 16.328 -1.774 1 90.56 33 ILE B O 1
ATOM 1722 N N . HIS B 1 34 ? 16.672 16.188 -3.104 1 94.56 34 HIS B N 1
ATOM 1723 C CA . HIS B 1 34 ? 16.469 17.5 -3.725 1 94.56 34 HIS B CA 1
ATOM 1724 C C . HIS B 1 34 ? 15.906 17.359 -5.133 1 94.56 34 HIS B C 1
ATOM 1726 O O . HIS B 1 34 ? 16.609 16.922 -6.051 1 94.56 34 HIS B O 1
ATOM 1732 N N . ILE B 1 35 ? 14.672 17.781 -5.219 1 93.25 35 ILE B N 1
ATOM 1733 C CA . ILE B 1 35 ? 14.055 17.656 -6.535 1 93.25 35 ILE B CA 1
ATOM 1734 C C . ILE B 1 35 ? 13.984 19.016 -7.207 1 93.25 35 ILE B C 1
ATOM 1736 O O . ILE B 1 35 ? 14.023 20.047 -6.535 1 93.25 35 ILE B O 1
ATOM 1740 N N . THR B 1 36 ? 13.906 19.047 -8.508 1 95.38 36 THR B N 1
ATOM 1741 C CA . THR B 1 36 ? 13.82 20.266 -9.297 1 95.38 36 THR B CA 1
ATOM 1742 C C . THR B 1 36 ? 12.391 20.797 -9.305 1 95.38 36 THR B C 1
ATOM 1744 O O . THR B 1 36 ? 11.469 20.125 -8.844 1 95.38 36 THR B O 1
ATOM 1747 N N . ASP B 1 37 ? 12.25 22.031 -9.797 1 94.69 37 ASP B N 1
ATOM 1748 C CA . ASP B 1 37 ? 10.922 22.609 -9.969 1 94.69 37 ASP B CA 1
ATOM 1749 C C . ASP B 1 37 ? 10.07 21.766 -10.922 1 94.69 37 ASP B C 1
ATOM 1751 O O . ASP B 1 37 ? 8.859 21.625 -10.727 1 94.69 37 ASP B O 1
ATOM 1755 N N . GLU B 1 38 ? 10.711 21.281 -11.875 1 95.5 38 GLU B N 1
ATOM 1756 C CA . GLU B 1 38 ? 10 20.453 -12.852 1 95.5 38 GLU B CA 1
ATOM 1757 C C . GLU B 1 38 ? 9.461 19.172 -12.211 1 95.5 38 GLU B C 1
ATOM 1759 O O . GLU B 1 38 ? 8.328 18.766 -12.484 1 95.5 38 GLU B O 1
ATOM 1764 N N . GLU B 1 39 ? 10.234 18.531 -11.344 1 95 39 GLU B N 1
ATOM 1765 C CA . GLU B 1 39 ? 9.805 17.328 -10.633 1 95 39 GLU B CA 1
ATOM 1766 C C . GLU B 1 39 ? 8.688 17.641 -9.648 1 95 39 GLU B C 1
ATOM 1768 O O . GLU B 1 39 ? 7.742 16.859 -9.508 1 95 39 GLU B O 1
ATOM 1773 N N . ALA B 1 40 ? 8.867 18.797 -9.023 1 95.94 40 ALA B N 1
ATOM 1774 C CA . ALA B 1 40 ? 7.816 19.219 -8.109 1 95.94 40 ALA B CA 1
ATOM 1775 C C . ALA B 1 40 ? 6.508 19.484 -8.852 1 95.94 40 ALA B C 1
ATOM 1777 O O . ALA B 1 40 ? 5.43 19.156 -8.359 1 95.94 40 ALA B O 1
ATOM 1778 N N . LYS B 1 41 ? 6.602 20.078 -10.031 1 94.75 41 LYS B N 1
ATOM 1779 C CA . LYS B 1 41 ? 5.43 20.312 -10.867 1 94.75 41 LYS B CA 1
ATOM 1780 C C . LYS B 1 41 ? 4.758 19 -11.266 1 94.75 41 LYS B C 1
ATOM 1782 O O . LYS B 1 41 ? 3.531 18.906 -11.273 1 94.75 41 LYS B O 1
ATOM 1787 N N . LYS B 1 42 ? 5.52 18.047 -11.578 1 94.25 42 LYS B N 1
ATOM 1788 C CA . LYS B 1 42 ? 4.984 16.734 -11.93 1 94.25 42 LYS B CA 1
ATOM 1789 C C . LYS B 1 42 ? 4.234 16.109 -10.75 1 94.25 42 LYS B C 1
ATOM 1791 O O . LYS B 1 42 ? 3.141 15.57 -10.922 1 94.25 42 LYS B O 1
ATOM 1796 N N . ASP B 1 43 ? 4.879 16.188 -9.578 1 95.12 43 ASP B N 1
ATOM 1797 C CA . ASP B 1 43 ? 4.195 15.711 -8.383 1 95.12 43 ASP B CA 1
ATOM 1798 C C . ASP B 1 43 ? 2.854 16.422 -8.195 1 95.12 43 ASP B C 1
ATOM 1800 O O . ASP B 1 43 ? 1.832 15.773 -7.957 1 95.12 43 ASP B O 1
ATOM 1804 N N . PHE B 1 44 ? 2.883 17.75 -8.312 1 96.44 44 PHE B N 1
ATOM 1805 C CA . PHE B 1 44 ? 1.685 18.562 -8.141 1 96.44 44 PHE B CA 1
ATOM 1806 C C . PHE B 1 44 ? 0.594 18.125 -9.109 1 96.44 44 PHE B C 1
ATOM 1808 O O . PHE B 1 44 ? -0.559 17.938 -8.719 1 96.44 44 PHE B O 1
ATOM 1815 N N . GLU B 1 45 ? 0.943 17.938 -10.344 1 95 45 GLU B N 1
ATOM 1816 C CA . GLU B 1 45 ? -0.005 17.516 -11.375 1 95 45 GLU B CA 1
ATOM 1817 C C . GLU B 1 45 ? -0.562 16.125 -11.078 1 95 45 GLU B C 1
ATOM 1819 O O . GLU B 1 45 ? -1.765 15.898 -11.211 1 95 45 GLU B O 1
ATOM 1824 N N . GLU B 1 46 ? 0.293 15.273 -10.648 1 94 46 GLU B N 1
ATOM 1825 C CA . GLU B 1 46 ? -0.128 13.914 -10.312 1 94 46 GLU B CA 1
ATOM 1826 C C . GLU B 1 46 ? -1.08 13.906 -9.125 1 94 46 GLU B C 1
ATOM 1828 O O . GLU B 1 46 ? -2.072 13.18 -9.117 1 94 46 GLU B O 1
ATOM 1833 N N . TRP B 1 47 ? -0.772 14.766 -8.172 1 97.06 47 TRP B N 1
ATOM 1834 C CA . TRP B 1 47 ? -1.506 14.766 -6.906 1 97.06 47 TRP B CA 1
ATOM 1835 C C . TRP B 1 47 ? -2.822 15.523 -7.043 1 97.06 47 TRP B C 1
ATOM 1837 O O . TRP B 1 47 ? -3.619 15.57 -6.105 1 97.06 47 TRP B O 1
ATOM 1847 N N . THR B 1 48 ? -3.119 16.094 -8.203 1 97 48 THR B N 1
ATOM 1848 C CA . THR B 1 48 ? -4.363 16.828 -8.422 1 97 48 THR B CA 1
ATOM 1849 C C . THR B 1 48 ? -5.184 16.172 -9.531 1 97 48 THR B C 1
ATOM 1851 O O . THR B 1 48 ? -6.223 16.703 -9.938 1 97 48 THR B O 1
ATOM 1854 N N . LYS B 1 49 ? -4.758 15.062 -10 1 94.88 49 LYS B N 1
ATOM 1855 C CA . LYS B 1 49 ? -5.492 14.32 -11.023 1 94.88 49 LYS B CA 1
ATOM 1856 C C . LYS B 1 49 ? -6.691 13.594 -10.43 1 94.88 49 LYS B C 1
ATOM 1858 O O . LYS B 1 49 ? -6.871 13.578 -9.211 1 94.88 49 LYS B O 1
ATOM 1863 N N . GLU B 1 50 ? -7.453 12.984 -11.367 1 93.44 50 GLU B N 1
ATOM 1864 C CA . GLU B 1 50 ? -8.562 12.141 -10.93 1 93.44 50 GLU B CA 1
ATOM 1865 C C . GLU B 1 50 ? -8.086 11.047 -9.977 1 93.44 50 GLU B C 1
ATOM 1867 O O . GLU B 1 50 ? -7.043 10.43 -10.203 1 93.44 50 GLU B O 1
ATOM 1872 N N . GLY B 1 51 ? -8.82 10.883 -8.922 1 95.25 51 GLY B N 1
ATOM 1873 C CA . GLY B 1 51 ? -8.461 9.867 -7.938 1 95.25 51 GLY B CA 1
ATOM 1874 C C . GLY B 1 51 ? -7.602 10.406 -6.809 1 95.25 51 GLY B C 1
ATOM 1875 O O . GLY B 1 51 ? -7.242 9.672 -5.887 1 95.25 51 GLY B O 1
ATOM 1876 N N . HIS B 1 52 ? -7.277 11.695 -6.926 1 97.5 52 HIS B N 1
ATOM 1877 C CA . HIS B 1 52 ? -6.48 12.352 -5.898 1 97.5 52 HIS B CA 1
ATOM 1878 C C . HIS B 1 52 ? -7.117 13.672 -5.469 1 97.5 52 HIS B C 1
ATOM 1880 O O . HIS B 1 52 ? -7.906 14.258 -6.215 1 97.5 52 HIS B O 1
ATOM 1886 N N . LYS B 1 53 ? -6.832 14.078 -4.277 1 98.12 53 LYS B N 1
ATOM 1887 C CA . LYS B 1 53 ? -7.152 15.398 -3.746 1 98.12 53 LYS B CA 1
ATOM 1888 C C . LYS B 1 53 ? -5.973 15.977 -2.967 1 98.12 53 LYS B C 1
ATOM 1890 O O . LYS B 1 53 ? -5.398 15.305 -2.109 1 98.12 53 LYS B O 1
ATOM 1895 N N . LEU B 1 54 ? -5.602 17.188 -3.336 1 98.38 54 LEU B N 1
ATOM 1896 C CA . LEU B 1 54 ? -4.547 17.906 -2.627 1 98.38 54 LEU B CA 1
ATOM 1897 C C . LEU B 1 54 ? -5.117 19.094 -1.855 1 98.38 54 LEU B C 1
ATOM 1899 O O . LEU B 1 54 ? -5.852 19.906 -2.416 1 98.38 54 LEU B O 1
ATOM 1903 N N . TYR B 1 55 ? -4.828 19.094 -0.59 1 98.38 55 TYR B N 1
ATOM 1904 C CA . TYR B 1 55 ? -5.215 20.203 0.269 1 98.38 55 TYR B CA 1
ATOM 1905 C C . TYR B 1 55 ? -3.992 20.984 0.738 1 98.38 55 TYR B C 1
ATOM 1907 O O . TYR B 1 55 ? -3.057 20.406 1.297 1 98.38 55 TYR B O 1
ATOM 1915 N N . ILE B 1 56 ? -3.992 22.25 0.495 1 97.69 56 ILE B N 1
ATOM 1916 C CA . ILE B 1 56 ? -2.984 23.141 1.075 1 97.69 56 ILE B CA 1
ATOM 1917 C C . ILE B 1 56 ? -3.455 23.625 2.441 1 97.69 56 ILE B C 1
ATOM 1919 O O . ILE B 1 56 ? -4.621 23.984 2.611 1 97.69 56 ILE B O 1
ATOM 1923 N N . ILE B 1 57 ? -2.525 23.609 3.365 1 97.5 57 ILE B N 1
ATOM 1924 C CA . ILE B 1 57 ? -2.846 23.969 4.742 1 97.5 57 ILE B CA 1
ATOM 1925 C C . ILE B 1 57 ? -2.5 25.438 4.98 1 97.5 57 ILE B C 1
ATOM 1927 O O . ILE B 1 57 ? -1.34 25.844 4.859 1 97.5 57 ILE B O 1
ATOM 1931 N N . LYS B 1 58 ? -3.49 26.156 5.344 1 95.94 58 LYS B N 1
ATOM 1932 C CA . LYS B 1 58 ? -3.316 27.594 5.594 1 95.94 58 LYS B CA 1
ATOM 1933 C C . LYS B 1 58 ? -3.475 27.906 7.078 1 95.94 58 LYS B C 1
ATOM 1935 O O . LYS B 1 58 ? -4.434 27.469 7.715 1 95.94 58 LYS B O 1
ATOM 1940 N N . HIS B 1 59 ? -2.525 28.453 7.648 1 95.38 59 HIS B N 1
ATOM 1941 C CA . HIS B 1 59 ? -2.557 29.016 8.992 1 95.38 59 HIS B CA 1
ATOM 1942 C C . HIS B 1 59 ? -2.287 30.516 8.977 1 95.38 59 HIS B C 1
ATOM 1944 O O . HIS B 1 59 ? -1.223 30.953 8.539 1 95.38 59 HIS B O 1
ATOM 1950 N N . GLU B 1 60 ? -3.389 31.25 9.406 1 91 60 GLU B N 1
ATOM 1951 C CA . GLU B 1 60 ? -3.316 32.688 9.297 1 91 60 GLU B CA 1
ATOM 1952 C C . GLU B 1 60 ? -3.055 33.125 7.855 1 91 60 GLU B C 1
ATOM 1954 O O . GLU B 1 60 ? -3.814 32.781 6.949 1 91 60 GLU B O 1
ATOM 1959 N N . ASN B 1 61 ? -1.969 33.656 7.43 1 87.69 61 ASN B N 1
ATOM 1960 C CA . ASN B 1 61 ? -1.726 34.125 6.07 1 87.69 61 ASN B CA 1
ATOM 1961 C C . ASN B 1 61 ? -0.572 33.375 5.414 1 87.69 61 ASN B C 1
ATOM 1963 O O . ASN B 1 61 ? 0.029 33.875 4.453 1 87.69 61 ASN B O 1
ATOM 1967 N N . GLU B 1 62 ? -0.401 32.188 5.984 1 92.75 62 GLU B N 1
ATOM 1968 C CA . GLU B 1 62 ? 0.723 31.422 5.453 1 92.75 62 GLU B CA 1
ATOM 1969 C C . GLU B 1 62 ? 0.306 30 5.102 1 92.75 62 GLU B C 1
ATOM 1971 O O . GLU B 1 62 ? -0.483 29.391 5.82 1 92.75 62 GLU B O 1
ATOM 1976 N N . TYR B 1 63 ? 0.821 29.531 3.953 1 95.38 63 TYR B N 1
ATOM 1977 C CA . TYR B 1 63 ? 0.715 28.109 3.641 1 95.38 63 TYR B CA 1
ATOM 1978 C C . TYR B 1 63 ? 1.816 27.312 4.328 1 95.38 63 TYR B C 1
ATOM 1980 O O . TYR B 1 63 ? 3 27.5 4.035 1 95.38 63 TYR B O 1
ATOM 1988 N N . ILE B 1 64 ? 1.425 26.391 5.199 1 96.62 64 ILE B N 1
ATOM 1989 C CA . ILE B 1 64 ? 2.432 25.828 6.09 1 96.62 64 ILE B CA 1
ATOM 1990 C C . ILE B 1 64 ? 2.619 24.344 5.781 1 96.62 64 ILE B C 1
ATOM 1992 O O . ILE B 1 64 ? 3.385 23.656 6.461 1 96.62 64 ILE B O 1
ATOM 1996 N N . GLY B 1 65 ? 1.856 23.781 4.809 1 97.75 65 GLY B N 1
ATOM 1997 C CA . GLY B 1 65 ? 1.959 22.359 4.48 1 97.75 65 GLY B CA 1
ATOM 1998 C C . GLY B 1 65 ? 0.896 21.891 3.502 1 97.75 65 GLY B C 1
ATOM 1999 O O . GLY B 1 65 ? 0.253 22.719 2.84 1 97.75 65 GLY B O 1
ATOM 2000 N N . PHE B 1 66 ? 0.783 20.609 3.357 1 98.31 66 PHE B N 1
ATOM 2001 C CA . PHE B 1 66 ? -0.252 20.047 2.496 1 98.31 66 PHE B CA 1
ATOM 2002 C C . PHE B 1 66 ? -0.642 18.656 2.963 1 98.31 66 PHE B C 1
ATOM 2004 O O . PHE B 1 66 ? 0.061 18.047 3.771 1 98.31 66 PHE B O 1
ATOM 2011 N N . ALA B 1 67 ? -1.756 18.219 2.568 1 98.5 67 ALA B N 1
ATOM 2012 C CA . ALA B 1 67 ? -2.246 16.844 2.711 1 98.5 67 ALA B CA 1
ATOM 2013 C C . ALA B 1 67 ? -2.729 16.297 1.373 1 98.5 67 ALA B C 1
ATOM 2015 O O . ALA B 1 67 ? -3.508 16.953 0.671 1 98.5 67 ALA B O 1
ATOM 2016 N N . HIS B 1 68 ? -2.199 15.188 1.055 1 98.38 68 HIS B N 1
ATOM 2017 C CA . HIS B 1 68 ? -2.518 14.547 -0.216 1 98.38 68 HIS B CA 1
ATOM 2018 C C . HIS B 1 68 ? -3.305 13.258 -0.001 1 98.38 68 HIS B C 1
ATOM 2020 O O . HIS B 1 68 ? -2.818 12.328 0.65 1 98.38 68 HIS B O 1
ATOM 2026 N N . LEU B 1 69 ? -4.586 13.195 -0.52 1 98.62 69 LEU B N 1
ATOM 2027 C CA . LEU B 1 69 ? -5.41 11.992 -0.491 1 98.62 69 LEU B CA 1
ATOM 2028 C C . LEU B 1 69 ? -5.379 11.281 -1.838 1 98.62 69 LEU B C 1
ATOM 2030 O O . LEU B 1 69 ? -5.398 11.93 -2.889 1 98.62 69 LEU B O 1
ATOM 2034 N N . GLY B 1 70 ? -5.305 10.008 -1.748 1 97.56 70 GLY B N 1
ATOM 2035 C CA . GLY B 1 70 ? -5.359 9.195 -2.951 1 97.56 70 GLY B CA 1
ATOM 2036 C C . GLY B 1 70 ? -6.391 8.086 -2.877 1 97.56 70 GLY B C 1
ATOM 2037 O O . GLY B 1 70 ? -6.98 7.852 -1.821 1 97.56 70 GLY B O 1
ATOM 2038 N N . SER B 1 71 ? -6.645 7.527 -4.07 1 94.88 71 SER B N 1
ATOM 2039 C CA . SER B 1 71 ? -7.523 6.371 -4.203 1 94.88 71 SER B CA 1
ATOM 2040 C C . SER B 1 71 ? -6.73 5.105 -4.512 1 94.88 71 SER B C 1
ATOM 2042 O O . SER B 1 71 ? -5.777 5.141 -5.297 1 94.88 71 SER B O 1
ATOM 2044 N N . ARG B 1 72 ? -7.043 3.996 -3.881 1 86.75 72 ARG B N 1
ATOM 2045 C CA . ARG B 1 72 ? -6.453 2.707 -4.227 1 86.75 72 ARG B CA 1
ATOM 2046 C C . ARG B 1 72 ? -7.504 1.764 -4.805 1 86.75 72 ARG B C 1
ATOM 2048 O O . ARG B 1 72 ? -7.551 0.585 -4.449 1 86.75 72 ARG B O 1
ATOM 2055 N N . GLY B 1 73 ? -8.422 2.318 -5.605 1 77.94 73 GLY B N 1
ATOM 2056 C CA . GLY B 1 73 ? -9.367 1.52 -6.367 1 77.94 73 GLY B CA 1
ATOM 2057 C C . GLY B 1 73 ? -10.812 1.809 -6.012 1 77.94 73 GLY B C 1
ATOM 2058 O O . GLY B 1 73 ? -11.727 1.314 -6.672 1 77.94 73 GLY B O 1
ATOM 2059 N N . ALA B 1 74 ? -11.016 2.545 -5 1 84.25 74 ALA B N 1
ATOM 2060 C CA . ALA B 1 74 ? -12.383 2.863 -4.609 1 84.25 74 ALA B CA 1
ATOM 2061 C C . ALA B 1 74 ? -12.547 4.355 -4.34 1 84.25 74 ALA B C 1
ATOM 2063 O O . ALA B 1 74 ? -12.414 5.176 -5.25 1 84.25 74 ALA B O 1
ATOM 2064 N N . ALA B 1 75 ? -12.766 4.785 -3.098 1 93.5 75 ALA B N 1
ATOM 2065 C CA . ALA B 1 75 ? -12.922 6.184 -2.711 1 93.5 75 ALA B CA 1
ATOM 2066 C C . ALA B 1 75 ? -11.57 6.848 -2.477 1 93.5 75 ALA B C 1
ATOM 2068 O O . ALA B 1 75 ? -10.547 6.164 -2.359 1 93.5 75 ALA B O 1
ATOM 2069 N N . ILE B 1 76 ? -11.555 8.148 -2.57 1 96.81 76 ILE B N 1
ATOM 2070 C CA . ILE B 1 76 ? -10.359 8.906 -2.217 1 96.81 76 ILE B CA 1
ATOM 2071 C C . ILE B 1 76 ? -10.242 9.008 -0.699 1 96.81 76 ILE B C 1
ATOM 2073 O O . ILE B 1 76 ? -10.664 10.008 -0.103 1 96.81 76 ILE B O 1
ATOM 2077 N N . ASP B 1 77 ? -9.719 7.93 -0.104 1 98.38 77 ASP B N 1
ATOM 2078 C CA . ASP B 1 77 ? -9.781 7.844 1.352 1 98.38 77 ASP B CA 1
ATOM 2079 C C . ASP B 1 77 ? -8.469 7.324 1.929 1 98.38 77 ASP B C 1
ATOM 2081 O O . ASP B 1 77 ? -8.445 6.742 3.018 1 98.38 77 ASP B O 1
ATOM 2085 N N . TRP B 1 78 ? -7.402 7.473 1.173 1 98.31 78 TRP B N 1
ATOM 2086 C CA . TRP B 1 78 ? -6.055 7.176 1.653 1 98.31 78 TRP B CA 1
ATOM 2087 C C . TRP B 1 78 ? -5.262 8.453 1.884 1 98.31 78 TRP B C 1
ATOM 2089 O O . TRP B 1 78 ? -5.066 9.25 0.959 1 98.31 78 TRP B O 1
ATOM 2099 N N . LEU B 1 79 ? -4.844 8.688 3.1 1 98.5 79 LEU B N 1
ATOM 2100 C CA . LEU B 1 79 ? -3.893 9.766 3.336 1 98.5 79 LEU B CA 1
ATOM 2101 C C . LEU B 1 79 ? -2.486 9.352 2.914 1 98.5 79 LEU B C 1
ATOM 2103 O O . LEU B 1 79 ? -1.777 8.688 3.672 1 98.5 79 LEU B O 1
ATOM 2107 N N . GLU B 1 80 ? -2.066 9.836 1.772 1 96.75 80 GLU B N 1
ATOM 2108 C CA . GLU B 1 80 ? -0.806 9.43 1.161 1 96.75 80 GLU B CA 1
ATOM 2109 C C . GLU B 1 80 ? 0.363 10.242 1.712 1 96.75 80 GLU B C 1
ATOM 2111 O O . GLU B 1 80 ? 1.45 9.703 1.933 1 96.75 80 GLU B O 1
ATOM 2116 N N . ASP B 1 81 ? 0.147 11.492 1.843 1 96.25 81 ASP B N 1
ATOM 2117 C CA . ASP B 1 81 ? 1.188 12.391 2.334 1 96.25 81 ASP B CA 1
ATOM 2118 C C . ASP B 1 81 ? 0.603 13.453 3.26 1 96.25 81 ASP B C 1
ATOM 2120 O O . ASP B 1 81 ? -0.486 13.969 3.008 1 96.25 81 ASP B O 1
ATOM 2124 N N . LEU B 1 82 ? 1.291 13.727 4.273 1 97.12 82 LEU B N 1
ATOM 2125 C CA . LEU B 1 82 ? 1.036 14.844 5.168 1 97.12 82 LEU B CA 1
ATOM 2126 C C . LEU B 1 82 ? 2.332 15.578 5.512 1 97.12 82 LEU B C 1
ATOM 2128 O O . LEU B 1 82 ? 3.27 14.969 6.031 1 97.12 82 LEU B O 1
ATOM 2132 N N . TYR B 1 83 ? 2.338 16.797 5.086 1 97.44 83 TYR B N 1
ATOM 2133 C CA . TYR B 1 83 ? 3.549 17.578 5.312 1 97.44 83 TYR B CA 1
ATOM 2134 C C . TYR B 1 83 ? 3.23 18.891 6.02 1 97.44 83 TYR B C 1
ATOM 2136 O O . TYR B 1 83 ? 2.301 19.594 5.633 1 97.44 83 TYR B O 1
ATOM 2144 N N . ILE B 1 84 ? 3.869 19.156 7.105 1 96.75 84 ILE B N 1
ATOM 2145 C CA . ILE B 1 84 ? 3.895 20.438 7.816 1 96.75 84 ILE B CA 1
ATOM 2146 C C . ILE B 1 84 ? 5.316 20.984 7.816 1 96.75 84 ILE B C 1
ATOM 2148 O O . ILE B 1 84 ? 6.273 20.266 8.109 1 96.75 84 ILE B O 1
ATOM 2152 N N . SER B 1 85 ? 5.441 22.25 7.426 1 96.31 85 SER B N 1
ATOM 2153 C CA . SER B 1 85 ? 6.758 22.891 7.438 1 96.31 85 SER B CA 1
ATOM 2154 C C . SER B 1 85 ? 7.426 22.75 8.797 1 96.31 85 SER B C 1
ATOM 2156 O O . SER B 1 85 ? 6.754 22.812 9.836 1 96.31 85 SER B O 1
ATOM 2158 N N . LYS B 1 86 ? 8.703 22.672 8.781 1 94.75 86 LYS B N 1
ATOM 2159 C CA . LYS B 1 86 ? 9.508 22.359 9.961 1 94.75 86 LYS B CA 1
ATOM 2160 C C . LYS B 1 86 ? 9.195 23.328 11.094 1 94.75 86 LYS B C 1
ATOM 2162 O O . LYS B 1 86 ? 9.023 22.922 12.242 1 94.75 86 LYS B O 1
ATOM 2167 N N . GLU B 1 87 ? 9.102 24.594 10.82 1 93.94 87 GLU B N 1
ATOM 2168 C CA . GLU B 1 87 ? 8.883 25.625 11.828 1 93.94 87 GLU B CA 1
ATOM 2169 C C . GLU B 1 87 ? 7.539 25.453 12.523 1 93.94 87 GLU B C 1
ATOM 2171 O O . GLU B 1 87 ? 7.324 25.984 13.609 1 93.94 87 GLU B O 1
ATOM 2176 N N . PHE B 1 88 ? 6.625 24.688 11.914 1 94.75 88 PHE B N 1
ATOM 2177 C CA . PHE B 1 88 ? 5.277 24.562 12.453 1 94.75 88 PHE B CA 1
ATOM 2178 C C . PHE B 1 88 ? 5.055 23.156 12.992 1 94.75 88 PHE B C 1
ATOM 2180 O O . PHE B 1 88 ? 3.955 22.828 13.453 1 94.75 88 PHE B O 1
ATOM 2187 N N . GLN B 1 89 ? 6.039 22.281 12.961 1 93.12 89 GLN B N 1
ATOM 2188 C CA . GLN B 1 89 ? 5.926 20.922 13.461 1 93.12 89 GLN B CA 1
ATOM 2189 C C . GLN B 1 89 ? 5.957 20.891 14.984 1 93.12 89 GLN B C 1
ATOM 2191 O O . GLN B 1 89 ? 6.406 21.844 15.625 1 93.12 89 GLN B O 1
ATOM 2196 N N . GLY B 1 90 ? 5.371 19.812 15.508 1 91.81 90 GLY B N 1
ATOM 2197 C CA . GLY B 1 90 ? 5.395 19.641 16.953 1 91.81 90 GLY B CA 1
ATOM 2198 C C . GLY B 1 90 ? 4.426 20.547 17.672 1 91.81 90 GLY B C 1
ATOM 2199 O O . GLY B 1 90 ? 4.52 20.719 18.891 1 91.81 90 GLY B O 1
ATOM 2200 N N . LYS B 1 91 ? 3.553 21.172 16.938 1 93.62 91 LYS B N 1
ATOM 2201 C CA . LYS B 1 91 ? 2.629 22.141 17.531 1 93.62 91 LYS B CA 1
ATOM 2202 C C . LYS B 1 91 ? 1.188 21.641 17.438 1 93.62 91 LYS B C 1
ATOM 2204 O O . LYS B 1 91 ? 0.255 22.375 17.781 1 93.62 91 LYS B O 1
ATOM 2209 N N . GLY B 1 92 ? 0.976 20.438 16.891 1 94.38 92 GLY B N 1
ATOM 2210 C CA . GLY B 1 92 ? -0.356 19.859 16.859 1 94.38 92 GLY B CA 1
ATOM 2211 C C . GLY B 1 92 ? -1.056 20.031 15.531 1 94.38 92 GLY B C 1
ATOM 2212 O O . GLY B 1 92 ? -2.162 19.531 15.328 1 94.38 92 GLY B O 1
ATOM 2213 N N . PHE B 1 93 ? -0.421 20.703 14.562 1 95.69 93 PHE B N 1
ATOM 2214 C CA . PHE B 1 93 ? -1.052 20.984 13.281 1 95.69 93 PHE B CA 1
ATOM 2215 C C . PHE B 1 93 ? -1.374 19.703 12.539 1 95.69 93 PHE B C 1
ATOM 2217 O O . PHE B 1 93 ? -2.422 19.594 11.898 1 95.69 93 PHE B O 1
ATOM 2224 N N . GLY B 1 94 ? -0.465 18.719 12.609 1 96 94 GLY B N 1
ATOM 2225 C CA . GLY B 1 94 ? -0.702 17.453 11.938 1 96 94 GLY B CA 1
ATOM 2226 C C . GLY B 1 94 ? -1.981 16.766 12.383 1 96 94 GLY B C 1
ATOM 2227 O O . GLY B 1 94 ? -2.77 16.312 11.555 1 96 94 GLY B O 1
ATOM 2228 N N . ILE B 1 95 ? -2.172 16.766 13.664 1 96.12 95 ILE B N 1
ATOM 2229 C CA . ILE B 1 95 ? -3.352 16.156 14.25 1 96.12 95 ILE B CA 1
ATOM 2230 C C . ILE B 1 95 ? -4.605 16.906 13.812 1 96.12 95 ILE B C 1
ATOM 2232 O O . ILE B 1 95 ? -5.605 16.281 13.43 1 96.12 95 ILE B O 1
ATOM 2236 N N . GLU B 1 96 ? -4.531 18.203 13.859 1 96.5 96 GLU B N 1
ATOM 2237 C CA . GLU B 1 96 ? -5.672 19.031 13.469 1 96.5 96 GLU B CA 1
ATOM 2238 C C . GLU B 1 96 ? -6.035 18.797 12 1 96.5 96 GLU B C 1
ATOM 2240 O O . GLU B 1 96 ? -7.215 18.734 11.656 1 96.5 96 GLU B O 1
ATOM 2245 N N . VAL B 1 97 ? -5.059 18.688 11.156 1 97.56 97 VAL B N 1
ATOM 2246 C CA . VAL B 1 97 ? -5.289 18.438 9.734 1 97.56 97 VAL B CA 1
ATOM 2247 C C . VAL B 1 97 ? -6.008 17.109 9.555 1 97.56 97 VAL B C 1
ATOM 2249 O O . VAL B 1 97 ? -6.988 17.016 8.812 1 97.56 97 VAL B O 1
ATOM 2252 N N . ILE B 1 98 ? -5.531 16.062 10.242 1 98 98 ILE B N 1
ATOM 2253 C CA . ILE B 1 98 ? -6.125 14.734 10.125 1 98 98 ILE B CA 1
ATOM 2254 C C . ILE B 1 98 ? -7.582 14.781 10.586 1 98 98 ILE B C 1
ATOM 2256 O O . ILE B 1 98 ? -8.469 14.234 9.922 1 98 98 ILE B O 1
ATOM 2260 N N . ASN B 1 99 ? -7.855 15.492 11.672 1 97.19 99 ASN B N 1
ATOM 2261 C CA . ASN B 1 99 ? -9.219 15.633 12.164 1 97.19 99 ASN B CA 1
ATOM 2262 C C . ASN B 1 99 ? -10.125 16.281 11.125 1 97.19 99 ASN B C 1
ATOM 2264 O O . ASN B 1 99 ? -11.258 15.844 10.914 1 97.19 99 ASN B O 1
ATOM 2268 N N . ARG B 1 100 ? -9.664 17.25 10.5 1 97.44 100 ARG B N 1
ATOM 2269 C CA . ARG B 1 100 ? -10.445 17.953 9.484 1 97.44 100 ARG B CA 1
ATOM 2270 C C . ARG B 1 100 ? -10.656 17.062 8.258 1 97.44 100 ARG B C 1
ATOM 2272 O O . ARG B 1 100 ? -11.734 17.062 7.664 1 97.44 100 ARG B O 1
ATOM 2279 N N . LEU B 1 101 ? -9.602 16.359 7.863 1 98.19 101 LEU B N 1
ATOM 2280 C CA . LEU B 1 101 ? -9.719 15.438 6.734 1 98.19 101 LEU B CA 1
ATOM 2281 C C . LEU B 1 101 ? -10.766 14.367 7.016 1 98.19 101 LEU B C 1
ATOM 2283 O O . LEU B 1 101 ? -11.5 13.961 6.113 1 98.19 101 LEU B O 1
ATOM 2287 N N . GLU B 1 102 ? -10.766 13.875 8.25 1 98.38 102 GLU B N 1
ATOM 2288 C CA . GLU B 1 102 ? -11.758 12.867 8.625 1 98.38 102 GLU B CA 1
ATOM 2289 C C . GLU B 1 102 ? -13.18 13.367 8.367 1 98.38 102 GLU B C 1
ATOM 2291 O O . GLU B 1 102 ? -14.031 12.617 7.883 1 98.38 102 GLU B O 1
ATOM 2296 N N . LYS B 1 103 ? -13.445 14.656 8.703 1 97.81 103 LYS B N 1
ATOM 2297 C CA . LYS B 1 103 ? -14.766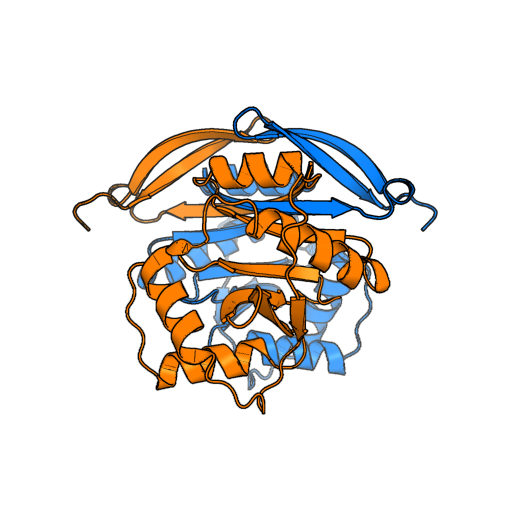 15.25 8.492 1 97.81 103 LYS B CA 1
ATOM 2298 C C . LYS B 1 103 ? -15.117 15.289 7.004 1 97.81 103 LYS B C 1
ATOM 2300 O O . LYS B 1 103 ? -16.281 15.109 6.629 1 97.81 103 LYS B O 1
ATOM 2305 N N . ILE B 1 104 ? -14.156 15.508 6.207 1 97.88 104 ILE B N 1
ATOM 2306 C CA . ILE B 1 104 ? -14.359 15.555 4.766 1 97.88 104 ILE B CA 1
ATOM 2307 C C . ILE B 1 104 ? -14.594 14.148 4.227 1 97.88 104 ILE B C 1
ATOM 2309 O O . ILE B 1 104 ? -15.562 13.906 3.51 1 97.88 104 ILE B O 1
ATOM 2313 N N . VAL B 1 105 ? -13.75 13.188 4.594 1 98.12 105 VAL B N 1
ATOM 2314 C CA . VAL B 1 105 ? -13.742 11.836 4.035 1 98.12 105 VAL B CA 1
ATOM 2315 C C . VAL B 1 105 ? -14.984 11.078 4.496 1 98.12 105 VAL B C 1
ATOM 2317 O O . VAL B 1 105 ? -15.547 10.281 3.742 1 98.12 105 VAL B O 1
ATOM 2320 N N . LYS B 1 106 ? -15.438 11.359 5.715 1 97.5 106 LYS B N 1
ATOM 2321 C CA . LYS B 1 106 ? -16.578 10.648 6.27 1 97.5 106 LYS B CA 1
ATOM 2322 C C . LYS B 1 106 ? -17.844 10.891 5.441 1 97.5 106 LYS B C 1
ATOM 2324 O O . LYS B 1 106 ? -18.812 10.133 5.535 1 97.5 106 LYS B O 1
ATOM 2329 N N . ARG B 1 107 ? -17.797 11.945 4.621 1 97.5 107 ARG B N 1
ATOM 2330 C CA . ARG B 1 107 ? -18.953 12.289 3.807 1 97.5 107 ARG B CA 1
ATOM 2331 C C . ARG B 1 107 ? -19.141 11.297 2.662 1 97.5 107 ARG B C 1
ATOM 2333 O O . ARG B 1 107 ? -20.219 11.203 2.076 1 97.5 107 ARG B O 1
ATOM 2340 N N . TYR B 1 108 ? -18.047 10.547 2.318 1 96.94 108 TYR B N 1
ATOM 2341 C CA . TYR B 1 108 ? -18.188 9.711 1.129 1 96.94 108 TYR B CA 1
ATOM 2342 C C . TYR B 1 108 ? -17.516 8.359 1.333 1 96.94 108 TYR B C 1
ATOM 2344 O O . TYR B 1 108 ? -17.562 7.496 0.455 1 96.94 108 TYR B O 1
ATOM 2352 N N . SER B 1 109 ? -16.891 8.133 2.434 1 96.75 109 SER B N 1
ATOM 2353 C CA . SER B 1 109 ? -16.234 6.867 2.738 1 96.75 109 SER B CA 1
ATOM 2354 C C . SER B 1 109 ? -16.484 6.453 4.188 1 96.75 109 SER B C 1
ATOM 2356 O O . SER B 1 109 ? -16.719 7.301 5.047 1 96.75 109 SER B O 1
ATOM 2358 N N . GLU B 1 110 ? -16.312 5.168 4.441 1 96.44 110 GLU B N 1
ATOM 2359 C CA . GLU B 1 110 ? -16.578 4.625 5.77 1 96.44 110 GLU B CA 1
ATOM 2360 C C . GLU B 1 110 ? -15.328 4.641 6.637 1 96.44 110 GLU B C 1
ATOM 2362 O O . GLU B 1 110 ? -15.406 4.48 7.859 1 96.44 110 GLU B O 1
ATOM 2367 N N . SER B 1 111 ? -14.188 4.816 5.922 1 97.75 111 SER B N 1
ATOM 2368 C CA . SER B 1 111 ? -12.922 4.746 6.648 1 97.75 111 SER B CA 1
ATOM 2369 C C . SER B 1 111 ? -11.875 5.664 6.023 1 97.75 111 SER B C 1
ATOM 2371 O O . SER B 1 111 ? -12.008 6.066 4.863 1 97.75 111 SER B O 1
ATOM 2373 N N . LEU B 1 112 ? -10.961 6.07 6.766 1 98.5 112 LEU B N 1
ATOM 2374 C CA . LEU B 1 112 ? -9.734 6.707 6.305 1 98.5 112 LEU B CA 1
ATOM 2375 C C . LEU B 1 112 ? -8.531 5.812 6.566 1 98.5 112 LEU B C 1
ATOM 2377 O O . LEU B 1 112 ? -8.391 5.246 7.652 1 98.5 112 LEU B O 1
ATOM 2381 N N . TYR B 1 113 ? -7.699 5.617 5.527 1 98.44 113 TYR B N 1
ATOM 2382 C CA . TYR B 1 113 ? -6.562 4.699 5.574 1 98.44 113 TYR B CA 1
ATOM 2383 C C . TYR B 1 113 ? -5.246 5.465 5.625 1 98.44 113 TYR B C 1
ATOM 2385 O O . TYR B 1 113 ? -5.102 6.508 4.984 1 98.44 113 TYR B O 1
ATOM 2393 N N . ILE B 1 114 ? -4.266 4.938 6.363 1 98.31 114 ILE B N 1
ATOM 2394 C CA . ILE B 1 114 ? -2.912 5.477 6.434 1 98.31 114 ILE B CA 1
ATOM 2395 C C . ILE B 1 114 ? -1.899 4.332 6.375 1 98.31 114 ILE B C 1
ATOM 2397 O O . ILE B 1 114 ? -2.08 3.301 7.027 1 98.31 114 ILE B O 1
ATOM 2401 N N . GLU B 1 115 ? -0.935 4.457 5.547 1 97.12 115 GLU B N 1
ATOM 2402 C CA . GLU B 1 115 ? 0.198 3.535 5.523 1 97.12 115 GLU B CA 1
ATOM 2403 C C . GLU B 1 115 ? 1.364 4.074 6.348 1 97.12 115 GLU B C 1
ATOM 2405 O O . GLU B 1 115 ? 1.765 5.23 6.184 1 97.12 115 GLU B O 1
ATOM 2410 N N . VAL B 1 116 ? 1.896 3.273 7.199 1 96.31 116 VAL B N 1
ATOM 2411 C CA . VAL B 1 116 ? 2.963 3.672 8.117 1 96.31 116 VAL B CA 1
ATOM 2412 C C . VAL B 1 116 ? 4.164 2.742 7.945 1 96.31 116 VAL B C 1
ATOM 2414 O O . VAL B 1 116 ? 4.004 1.522 7.859 1 96.31 116 VAL B O 1
ATOM 2417 N N . ALA B 1 117 ? 5.328 3.346 7.875 1 94.31 117 ALA B N 1
ATOM 2418 C CA . ALA B 1 117 ? 6.531 2.518 7.906 1 94.31 117 ALA B CA 1
ATOM 2419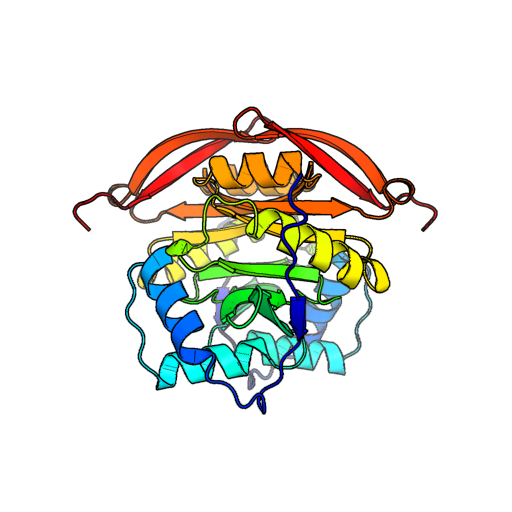 C C . ALA B 1 117 ? 6.648 1.77 9.227 1 94.31 117 ALA B C 1
ATOM 2421 O O . ALA B 1 117 ? 6.438 2.35 10.297 1 94.31 117 ALA B O 1
ATOM 2422 N N . ALA B 1 118 ? 6.996 0.47 9.125 1 93.5 118 ALA B N 1
ATOM 2423 C CA . ALA B 1 118 ? 7.098 -0.355 10.328 1 93.5 118 ALA B CA 1
ATOM 2424 C C . ALA B 1 118 ? 8.141 0.202 11.289 1 93.5 118 ALA B C 1
ATOM 2426 O O . ALA B 1 118 ? 8.047 0.009 12.5 1 93.5 118 ALA B O 1
ATOM 2427 N N . ARG B 1 119 ? 9.102 0.94 10.797 1 90.75 119 ARG B N 1
ATOM 2428 C CA . ARG B 1 119 ? 10.18 1.505 11.602 1 90.75 119 ARG B CA 1
ATOM 2429 C C . ARG B 1 119 ? 9.734 2.801 12.273 1 90.75 119 ARG B C 1
ATOM 2431 O O . ARG B 1 119 ? 10.43 3.314 13.156 1 90.75 119 ARG B O 1
ATOM 2438 N N . ASN B 1 120 ? 8.633 3.361 11.867 1 90.69 120 ASN B N 1
ATOM 2439 C CA . ASN B 1 120 ? 8.164 4.641 12.391 1 90.69 120 ASN B CA 1
ATOM 2440 C C . ASN B 1 120 ? 7.164 4.445 13.531 1 90.69 120 ASN B C 1
ATOM 2442 O O . ASN B 1 120 ? 5.984 4.77 13.391 1 90.69 120 ASN B O 1
ATOM 2446 N N . LEU B 1 121 ? 7.621 4.066 14.633 1 88.62 121 LEU B N 1
ATOM 2447 C CA . LEU B 1 121 ? 6.789 3.709 15.773 1 88.62 121 LEU B CA 1
ATOM 2448 C C . LEU B 1 121 ? 6.062 4.93 16.328 1 88.62 121 LEU B C 1
ATOM 2450 O O . LEU B 1 121 ? 4.926 4.824 16.781 1 88.62 121 LEU B O 1
ATOM 2454 N N . ASN B 1 122 ? 6.73 6.031 16.25 1 89.19 122 ASN B N 1
ATOM 2455 C CA . ASN B 1 122 ? 6.113 7.262 16.734 1 89.19 122 ASN B CA 1
ATOM 2456 C C . ASN B 1 122 ? 4.844 7.59 15.961 1 89.19 122 ASN B C 1
ATOM 2458 O O . ASN B 1 122 ? 3.816 7.93 16.547 1 89.19 122 ASN B O 1
ATOM 2462 N N . ALA B 1 123 ? 4.953 7.496 14.656 1 92.69 123 ALA B N 1
ATOM 2463 C CA . ALA B 1 123 ? 3.777 7.75 13.828 1 92.69 123 ALA B CA 1
ATOM 2464 C C . ALA B 1 123 ? 2.682 6.723 14.102 1 92.69 123 ALA B C 1
ATOM 2466 O O . ALA B 1 123 ? 1.503 7.074 14.195 1 92.69 123 ALA B O 1
ATOM 2467 N N . MET B 1 124 ? 3.07 5.5 14.25 1 93.88 124 MET B N 1
ATOM 2468 C CA . MET B 1 124 ? 2.111 4.434 14.523 1 93.88 124 MET B CA 1
ATOM 2469 C C . MET B 1 124 ? 1.33 4.719 15.805 1 93.88 124 MET B C 1
ATOM 2471 O O . MET B 1 124 ? 0.104 4.598 15.828 1 93.88 124 MET B O 1
ATOM 2475 N N . MET B 1 125 ? 2.027 5.105 16.828 1 93.81 125 MET B N 1
ATOM 2476 C CA . MET B 1 125 ? 1.407 5.426 18.109 1 93.81 125 MET B CA 1
ATOM 2477 C C . MET B 1 125 ? 0.461 6.613 17.969 1 93.81 125 MET B C 1
ATOM 2479 O O . MET B 1 125 ? -0.65 6.59 18.5 1 93.81 125 MET B O 1
ATOM 2483 N N . LEU B 1 126 ? 0.913 7.598 17.312 1 93.81 126 LEU B N 1
ATOM 2484 C CA . LEU B 1 126 ? 0.098 8.789 17.094 1 93.81 126 LEU B CA 1
ATOM 2485 C C . LEU B 1 126 ? -1.216 8.43 16.406 1 93.81 126 LEU B C 1
ATOM 2487 O O . LEU B 1 126 ? -2.289 8.82 16.859 1 93.81 126 LEU B O 1
ATOM 2491 N N . TYR B 1 127 ? -1.102 7.688 15.305 1 97.19 127 TYR B N 1
ATOM 2492 C CA . TYR B 1 127 ? -2.297 7.344 14.539 1 97.19 127 TYR B CA 1
ATOM 2493 C C . TYR B 1 127 ? -3.211 6.43 15.352 1 97.19 127 TYR B C 1
ATOM 2495 O O . TYR B 1 127 ? -4.438 6.555 15.289 1 97.19 127 TYR B O 1
ATOM 2503 N N . ARG B 1 128 ? -2.59 5.555 16.047 1 95.69 128 ARG B N 1
ATOM 2504 C CA . ARG B 1 128 ? -3.371 4.695 16.922 1 95.69 128 ARG B CA 1
ATOM 2505 C C . ARG B 1 128 ? -4.164 5.52 17.938 1 95.69 128 ARG B C 1
ATOM 2507 O O . ARG B 1 128 ? -5.355 5.277 18.141 1 95.69 128 ARG B O 1
ATOM 2514 N N . ASP B 1 129 ? -3.566 6.496 18.531 1 95.31 129 ASP B N 1
ATOM 2515 C CA . ASP B 1 129 ? -4.203 7.371 19.5 1 95.31 129 ASP B CA 1
ATOM 2516 C C . ASP B 1 129 ? -5.324 8.188 18.859 1 95.31 129 ASP B C 1
ATOM 2518 O O . ASP B 1 129 ? -6.285 8.57 19.547 1 95.31 129 ASP B O 1
ATOM 2522 N N . LEU B 1 130 ? -5.207 8.422 17.562 1 96.88 130 LEU B N 1
ATOM 2523 C CA . LEU B 1 130 ? -6.215 9.18 16.828 1 96.88 130 LEU B CA 1
ATOM 2524 C C . LEU B 1 130 ? -7.371 8.281 16.422 1 96.88 130 LEU B C 1
ATOM 2526 O O . LEU B 1 130 ? -8.344 8.75 15.812 1 96.88 130 LEU B O 1
ATOM 2530 N N . GLY B 1 131 ? -7.273 7 16.641 1 97.38 131 GLY B N 1
ATOM 2531 C CA . GLY B 1 131 ? -8.383 6.098 16.375 1 97.38 131 GLY B CA 1
ATOM 2532 C C . GLY B 1 131 ? -8.133 5.18 15.188 1 97.38 131 GLY B C 1
ATOM 2533 O O . GLY B 1 131 ? -9.016 4.426 14.781 1 97.38 131 GLY B O 1
ATOM 2534 N N . TYR B 1 132 ? -6.953 5.238 14.633 1 98.06 132 TYR B N 1
ATOM 2535 C CA . TYR B 1 132 ? -6.59 4.312 13.57 1 98.06 132 TYR B CA 1
ATOM 2536 C C . TYR B 1 132 ? -6.148 2.973 14.141 1 98.06 132 TYR B C 1
ATOM 2538 O O . TYR B 1 132 ? -4.961 2.631 14.094 1 98.06 132 TYR B O 1
ATOM 2546 N N . ASP B 1 133 ? -7.078 2.221 14.508 1 96.62 133 ASP B N 1
ATOM 2547 C CA . ASP B 1 133 ? -6.801 1.051 15.336 1 96.62 133 ASP B CA 1
ATOM 2548 C C . ASP B 1 133 ? -7.086 -0.241 14.57 1 96.62 133 ASP B C 1
ATOM 2550 O O . ASP B 1 133 ? -6.914 -1.337 15.109 1 96.62 133 ASP B O 1
ATOM 2554 N N . CYS B 1 134 ? -7.527 -0.175 13.32 1 97.62 134 CYS B N 1
ATOM 2555 C CA . CYS B 1 134 ? -7.77 -1.361 12.508 1 97.62 134 CYS B CA 1
ATOM 2556 C C . CYS B 1 134 ? -6.574 -1.664 11.609 1 97.62 134 CYS B C 1
ATOM 2558 O O . CYS B 1 134 ? -6.152 -0.816 10.82 1 97.62 134 CYS B O 1
ATOM 2560 N N . LEU B 1 135 ? -6 -2.826 11.773 1 96.88 135 LEU B N 1
ATOM 2561 C CA . LEU B 1 135 ? -4.953 -3.303 10.875 1 96.88 135 LEU B CA 1
ATOM 2562 C C . LEU B 1 135 ? -5.551 -3.865 9.586 1 96.88 135 LEU B C 1
ATOM 2564 O O . LEU B 1 135 ? -6.246 -4.883 9.617 1 96.88 135 LEU B O 1
ATOM 2568 N N . ASN B 1 136 ? -5.242 -3.189 8.531 1 96.56 136 ASN B N 1
ATOM 2569 C CA . ASN B 1 136 ? -5.852 -3.566 7.258 1 96.56 136 ASN B CA 1
ATOM 2570 C C . ASN B 1 136 ? -4.938 -4.48 6.449 1 96.56 136 ASN B C 1
ATOM 2572 O O . ASN B 1 136 ? -5.332 -5.586 6.07 1 96.56 136 ASN B O 1
ATOM 2576 N N . THR B 1 137 ? -3.746 -4.066 6.16 1 96.75 137 THR B N 1
ATOM 2577 C CA . THR B 1 137 ? -2.771 -4.867 5.43 1 96.75 137 THR B CA 1
ATOM 2578 C C . THR B 1 137 ? -1.374 -4.688 6.012 1 96.75 137 THR B C 1
ATOM 2580 O O . THR B 1 137 ? -1.132 -3.752 6.777 1 96.75 137 THR B O 1
ATOM 2583 N N . ILE B 1 138 ? -0.518 -5.605 5.703 1 96.5 138 ILE B N 1
ATOM 2584 C CA . ILE B 1 138 ? 0.908 -5.445 5.965 1 96.5 138 ILE B CA 1
ATOM 2585 C C . ILE B 1 138 ? 1.695 -5.637 4.672 1 96.5 138 ILE B C 1
ATOM 2587 O O . ILE B 1 138 ? 1.307 -6.434 3.812 1 96.5 138 ILE B O 1
ATOM 2591 N N . THR B 1 139 ? 2.725 -4.91 4.543 1 97.56 139 THR B N 1
ATOM 2592 C CA . THR B 1 139 ? 3.684 -5.129 3.467 1 97.56 139 THR B CA 1
ATOM 2593 C C . THR B 1 139 ? 4.941 -5.812 3.992 1 97.56 139 THR B C 1
ATOM 2595 O O . THR B 1 139 ? 5.559 -5.336 4.949 1 97.56 139 THR B O 1
ATOM 2598 N N . ILE B 1 140 ? 5.242 -6.926 3.385 1 97.81 140 ILE B N 1
ATOM 2599 C CA . ILE B 1 140 ? 6.434 -7.684 3.75 1 97.81 140 ILE B CA 1
ATOM 2600 C C . ILE B 1 140 ? 7.352 -7.816 2.539 1 97.81 140 ILE B C 1
ATOM 2602 O O . ILE B 1 140 ? 6.922 -7.617 1.4 1 97.81 140 ILE B O 1
ATOM 2606 N N . ARG B 1 141 ? 8.625 -8.023 2.812 1 98.06 141 ARG B N 1
ATOM 2607 C CA . ARG B 1 141 ? 9.555 -8.164 1.692 1 98.06 141 ARG B CA 1
ATOM 2608 C C . ARG B 1 141 ? 10.617 -9.219 1.986 1 98.06 141 ARG B C 1
ATOM 2610 O O . ARG B 1 141 ? 10.883 -9.531 3.148 1 98.06 141 ARG B O 1
ATOM 2617 N N . LYS B 1 142 ? 11.141 -9.852 0.986 1 98.31 142 LYS B N 1
ATOM 2618 C CA . LYS B 1 142 ? 12.312 -10.719 1.006 1 98.31 142 LYS B CA 1
ATOM 2619 C C . LYS B 1 142 ? 13.523 -10.016 0.403 1 98.31 142 LYS B C 1
ATOM 2621 O O . LYS B 1 142 ? 13.484 -9.578 -0.75 1 98.31 142 LYS B O 1
ATOM 2626 N N . ASP B 1 143 ? 14.523 -9.867 1.193 1 97.44 143 ASP B N 1
ATOM 2627 C CA . ASP B 1 143 ? 15.773 -9.258 0.75 1 97.44 143 ASP B CA 1
ATOM 2628 C C . ASP B 1 143 ? 16.688 -10.297 0.104 1 97.44 143 ASP B C 1
ATOM 2630 O O . ASP B 1 143 ? 17 -11.32 0.709 1 97.44 143 ASP B O 1
ATOM 2634 N N . PHE B 1 144 ? 17.172 -10.031 -1.105 1 96.62 144 PHE B N 1
ATOM 2635 C CA . PHE B 1 144 ? 17.984 -10.992 -1.844 1 96.62 144 PHE B CA 1
ATOM 2636 C C . PHE B 1 144 ? 19.438 -10.922 -1.408 1 96.62 144 PHE B C 1
ATOM 2638 O O . PHE B 1 144 ? 20.156 -11.93 -1.449 1 96.62 144 PHE B O 1
ATOM 2645 N N . ASN B 1 145 ? 19.906 -9.75 -1.062 1 93.38 145 ASN B N 1
ATOM 2646 C CA . ASN B 1 145 ? 21.219 -9.547 -0.459 1 93.38 145 ASN B CA 1
ATOM 2647 C C . ASN B 1 145 ? 21.109 -9.148 1.009 1 93.38 145 ASN B C 1
ATOM 2649 O O . ASN B 1 145 ? 21.266 -7.973 1.349 1 93.38 145 ASN B O 1
ATOM 2653 N N . VAL B 1 146 ? 20.953 -10.133 1.855 1 91.69 146 VAL B N 1
ATOM 2654 C CA . VAL B 1 146 ? 20.641 -9.93 3.268 1 91.69 146 VAL B CA 1
ATOM 2655 C C . VAL B 1 146 ? 21.75 -9.125 3.932 1 91.69 146 VAL B C 1
ATOM 2657 O O . VAL B 1 146 ? 21.5 -8.352 4.863 1 91.69 146 VAL B O 1
ATOM 2660 N N . GLU B 1 147 ? 22.969 -9.242 3.424 1 92.44 147 GLU B N 1
ATOM 2661 C CA . GLU B 1 147 ? 24.141 -8.594 4.02 1 92.44 147 GLU B CA 1
ATOM 2662 C C . GLU B 1 147 ? 24.062 -7.078 3.885 1 92.44 147 GLU B C 1
ATOM 2664 O O . GLU B 1 147 ? 24.781 -6.352 4.574 1 92.44 147 GLU B O 1
ATOM 2669 N N . ASP B 1 148 ? 23.25 -6.648 2.986 1 94 148 ASP B N 1
ATOM 2670 C CA . ASP B 1 148 ? 23.125 -5.211 2.764 1 94 148 ASP B CA 1
ATOM 2671 C C . ASP B 1 148 ? 22.234 -4.57 3.834 1 94 148 ASP B C 1
ATOM 2673 O O . ASP B 1 148 ? 22.188 -3.346 3.951 1 94 148 ASP B O 1
ATOM 2677 N N . PHE B 1 149 ? 21.594 -5.414 4.688 1 94.75 149 PHE B N 1
ATOM 2678 C CA . PHE B 1 149 ? 20.594 -4.906 5.629 1 94.75 149 PHE B CA 1
ATOM 2679 C C . PHE B 1 149 ? 20.984 -5.258 7.062 1 94.75 149 PHE B C 1
ATOM 2681 O O . PHE B 1 149 ? 21.703 -6.227 7.297 1 94.75 149 PHE B O 1
ATOM 2688 N N . GLU B 1 150 ? 20.547 -4.422 7.938 1 95.62 150 GLU B N 1
ATOM 2689 C CA . GLU B 1 150 ? 20.688 -4.688 9.367 1 95.62 150 GLU B CA 1
ATOM 2690 C C . GLU B 1 150 ? 19.328 -4.695 10.062 1 95.62 150 GLU B C 1
ATOM 2692 O O . GLU B 1 150 ? 18.453 -3.887 9.734 1 95.62 150 GLU B O 1
ATOM 2697 N N . VAL B 1 151 ? 19.156 -5.66 10.992 1 95.69 151 VAL B N 1
ATOM 2698 C CA . VAL B 1 151 ? 17.922 -5.785 11.75 1 95.69 151 VAL B CA 1
ATOM 2699 C C . VAL B 1 151 ? 17.891 -4.754 12.875 1 95.69 151 VAL B C 1
ATOM 2701 O O . VAL B 1 151 ? 18.812 -4.695 13.695 1 95.69 151 VAL B O 1
ATOM 2704 N N . ILE B 1 152 ? 16.875 -3.971 12.898 1 93.38 152 ILE B N 1
ATOM 2705 C CA . ILE B 1 152 ? 16.812 -2.936 13.93 1 93.38 152 ILE B CA 1
ATOM 2706 C C . ILE B 1 152 ? 15.812 -3.342 15.008 1 93.38 152 ILE B C 1
ATOM 2708 O O . ILE B 1 152 ? 15.898 -2.883 16.141 1 93.38 152 ILE B O 1
ATOM 2712 N N . LYS B 1 153 ? 14.844 -4.145 14.664 1 93.69 153 LYS B N 1
ATOM 2713 C CA . LYS B 1 153 ? 13.82 -4.605 15.602 1 93.69 153 LYS B CA 1
ATOM 2714 C C . LYS B 1 153 ? 13.18 -5.906 15.125 1 93.69 153 LYS B C 1
ATOM 2716 O O . LYS B 1 153 ? 13.227 -6.227 13.938 1 93.69 153 LYS B O 1
ATOM 2721 N N . ARG B 1 154 ? 12.688 -6.68 16.047 1 94.44 154 ARG B N 1
ATOM 2722 C CA . ARG B 1 154 ? 11.883 -7.859 15.75 1 94.44 154 ARG B CA 1
ATOM 2723 C C . ARG B 1 154 ? 10.469 -7.711 16.312 1 94.44 154 ARG B C 1
ATOM 2725 O O . ARG B 1 154 ? 10.289 -7.184 17.406 1 94.44 154 ARG B O 1
ATOM 2732 N N . GLU B 1 155 ? 9.562 -8.094 15.516 1 91.5 155 GLU B N 1
ATOM 2733 C CA . GLU B 1 155 ? 8.148 -7.992 15.883 1 91.5 155 GLU B CA 1
ATOM 2734 C C . GLU B 1 155 ? 7.402 -9.281 15.555 1 91.5 155 GLU B C 1
ATOM 2736 O O . GLU B 1 155 ? 7.812 -10.039 14.672 1 91.5 155 GLU B O 1
ATOM 2741 N N . GLN B 1 156 ? 6.379 -9.508 16.312 1 89.31 156 GLN B N 1
ATOM 2742 C CA . GLN B 1 156 ? 5.512 -10.641 16.016 1 89.31 156 GLN B CA 1
ATOM 2743 C C . GLN B 1 156 ? 4.133 -10.164 15.555 1 89.31 156 GLN B C 1
ATOM 2745 O O . GLN B 1 156 ? 3.541 -9.281 16.172 1 89.31 156 GLN B O 1
ATOM 2750 N N . ILE B 1 157 ? 3.734 -10.703 14.461 1 88.44 157 ILE B N 1
ATOM 2751 C CA . ILE B 1 157 ? 2.381 -10.5 13.961 1 88.44 157 ILE B CA 1
ATOM 2752 C C . ILE B 1 157 ? 1.711 -11.852 13.727 1 88.44 157 ILE B C 1
ATOM 2754 O O . ILE B 1 157 ? 2.236 -12.688 12.984 1 88.44 157 ILE B O 1
ATOM 2758 N N . ALA B 1 158 ? 0.544 -12.031 14.352 1 85.75 158 ALA B N 1
ATOM 2759 C CA . ALA B 1 158 ? -0.208 -13.273 14.219 1 85.75 158 ALA B CA 1
ATOM 2760 C C . ALA B 1 158 ? 0.657 -14.484 14.578 1 85.75 158 ALA B C 1
ATOM 2762 O O . ALA B 1 158 ? 0.611 -15.508 13.898 1 85.75 158 ALA B O 1
ATOM 2763 N N . GLY B 1 159 ? 1.553 -14.281 15.555 1 87.12 159 GLY B N 1
ATOM 2764 C CA . GLY B 1 159 ? 2.389 -15.367 16.047 1 87.12 159 GLY B CA 1
ATOM 2765 C C . GLY B 1 159 ? 3.604 -15.625 15.18 1 87.12 159 GLY B C 1
ATOM 2766 O O . GLY B 1 159 ? 4.375 -16.547 15.438 1 87.12 159 GLY B O 1
ATOM 2767 N N . LEU B 1 160 ? 3.758 -14.875 14.125 1 92 160 LEU B N 1
ATOM 2768 C CA . LEU B 1 160 ? 4.887 -15.039 13.211 1 92 160 LEU B CA 1
ATOM 2769 C C . LEU B 1 160 ? 5.945 -13.977 13.469 1 92 160 LEU B C 1
ATOM 2771 O O . LEU B 1 160 ? 5.621 -12.812 13.711 1 92 160 LEU B O 1
ATOM 2775 N N . ASP B 1 161 ? 7.16 -14.367 13.398 1 94 161 ASP B N 1
ATOM 2776 C CA . ASP B 1 161 ? 8.266 -13.445 13.633 1 94 161 ASP B CA 1
ATOM 2777 C C . ASP B 1 161 ? 8.625 -12.68 12.359 1 94 161 ASP B C 1
ATOM 2779 O O . ASP B 1 161 ? 8.844 -13.281 11.312 1 94 161 ASP B O 1
ATOM 2783 N N . PHE B 1 162 ? 8.688 -11.391 12.484 1 95.75 162 PHE B N 1
ATOM 2784 C CA . PHE B 1 162 ? 9.156 -10.531 11.406 1 95.75 162 PHE B CA 1
ATOM 2785 C C . PHE B 1 162 ? 10.297 -9.641 11.875 1 95.75 162 PHE B C 1
ATOM 2787 O O . PHE B 1 162 ? 10.43 -9.367 13.07 1 95.75 162 PHE B O 1
ATOM 2794 N N . GLU B 1 163 ? 11.086 -9.297 10.891 1 96.5 163 GLU B N 1
ATOM 2795 C CA . GLU B 1 163 ? 12.18 -8.359 11.156 1 96.5 163 GLU B CA 1
ATOM 2796 C C . GLU B 1 163 ? 11.906 -7 10.516 1 96.5 163 GLU B C 1
ATOM 2798 O O . GLU B 1 163 ? 11.344 -6.926 9.422 1 96.5 163 GLU B O 1
ATOM 2803 N N . ILE B 1 164 ? 12.188 -5.988 11.203 1 95.75 164 ILE B N 1
ATOM 2804 C CA . ILE B 1 164 ? 12.25 -4.633 10.672 1 95.75 164 ILE B CA 1
ATOM 2805 C C . ILE B 1 164 ? 13.703 -4.254 10.383 1 95.75 164 ILE B C 1
ATOM 2807 O O . ILE B 1 164 ? 14.555 -4.332 11.273 1 95.75 164 ILE B O 1
ATOM 2811 N N . LYS B 1 165 ? 14 -3.896 9.117 1 94.56 165 LYS B N 1
ATOM 2812 C CA . LYS B 1 165 ? 15.391 -3.752 8.695 1 94.56 165 LYS B CA 1
ATOM 2813 C C . LYS B 1 165 ? 15.641 -2.373 8.094 1 94.56 165 LYS B C 1
ATOM 2815 O O . LYS B 1 165 ? 14.703 -1.695 7.668 1 94.56 165 LYS B O 1
ATOM 2820 N N . LYS B 1 166 ? 16.859 -1.913 8.117 1 91.62 166 LYS B N 1
ATOM 2821 C CA . LYS B 1 166 ? 17.375 -0.745 7.402 1 91.62 166 LYS B CA 1
ATOM 2822 C C . LYS B 1 166 ? 18.625 -1.088 6.605 1 91.62 166 LYS B C 1
ATOM 2824 O O . LYS B 1 166 ? 19.25 -2.127 6.836 1 91.62 166 LYS B O 1
ATOM 2829 N N . TYR B 1 167 ? 18.922 -0.314 5.586 1 90.75 167 TYR B N 1
ATOM 2830 C CA . TYR B 1 167 ? 20.172 -0.482 4.871 1 90.75 167 TYR B CA 1
ATOM 2831 C C . TYR B 1 167 ? 21.359 -0.258 5.801 1 90.75 167 TYR B C 1
ATOM 2833 O O . TYR B 1 167 ? 21.344 0.65 6.633 1 90.75 167 TYR B O 1
ATOM 2841 N N . LYS B 1 168 ? 22.375 -1.081 5.617 1 88.88 168 LYS B N 1
ATOM 2842 C CA . LYS B 1 168 ? 23.625 -0.842 6.336 1 88.88 168 LYS B CA 1
ATOM 2843 C C . LYS B 1 168 ? 24.328 0.413 5.824 1 88.88 168 LYS B C 1
ATOM 2845 O O . LYS B 1 168 ? 24.188 0.776 4.652 1 88.88 168 LYS B O 1
ATOM 2850 N N . ASP B 1 169 ? 24.922 1.277 6.746 1 75.06 169 ASP B N 1
ATOM 2851 C CA . ASP B 1 169 ? 25.594 2.541 6.457 1 75.06 169 ASP B CA 1
ATOM 2852 C C . ASP B 1 169 ? 26.531 2.402 5.266 1 75.06 169 ASP B C 1
ATOM 2854 O O . ASP B 1 169 ? 26.797 3.377 4.559 1 75.06 169 ASP B O 1
ATOM 2858 N N . ASN B 1 170 ? 27.094 1.353 4.891 1 59.19 170 ASN B N 1
ATOM 2859 C CA . ASN B 1 170 ? 28.109 1.247 3.848 1 59.19 170 ASN B CA 1
ATOM 2860 C C . ASN B 1 170 ? 27.469 1.138 2.463 1 59.19 170 ASN B C 1
ATOM 2862 O O . ASN B 1 170 ? 28.156 0.839 1.484 1 59.19 170 ASN B O 1
ATOM 2866 N N . LYS B 1 171 ? 26.344 1.326 2.387 1 52.28 171 LYS B N 1
ATOM 2867 C CA . LYS B 1 171 ? 25.734 1.325 1.059 1 52.28 171 LYS B CA 1
ATOM 2868 C C . LYS B 1 171 ? 25.297 2.73 0.652 1 52.28 171 LYS B C 1
ATOM 2870 O O . LYS B 1 171 ? 24.719 3.465 1.458 1 52.28 171 LYS B O 1
#

pLDDT: mean 92.93, std 8.91, range [37.09, 98.62]

InterPro domains:
  IPR000182 GNAT domain [PF00583] (23-132)
  IPR000182 GNAT domain [PS51186] (6-169)
  IPR016181 Acyl-CoA N-acyltransferase [SSF55729] (17-138)